Protein AF-A0AAF0A0B6-F1 (afdb_monomer_lite)

Organism: Streptococcus dysgalactiae (NCBI:txid1334)

Foldseek 3Di:
DVVVVVVCPVLCVVLVVLLVVLVVVLVVVVVVCVVCVVVADADPPQLLVLLLLCLQLCLLVRQDADVLLLVCCQPPPVVVLVDLVCLDLVNLVVVLVVQLVVSVVSCVSVLVSSLVSSVVVDVSHHDDDPVSSVSSSVSNVLSNSLSRNVSSLLCLQAVQQDNVRDRPGPVSVVVSCVVNVVSVVSVVCSVVDGPVNSVVVSVVSVVSNVVSVVCSSPRSSPNRHHD

Sequence (227 aa):
MPRKHFINVVQKSVAFSRLLIVGLAIVAELIGLYYFRHQLGQVKHQEFVRILYVSLVSGYLIYVEESYIKFCFYHLDRPLLKFNDYRQREVILATLKTRFWSIIKHNIPIFLAANLFVLILYVALFPLVWSEIVLIVMVQFLSMSFFSLYFLYLYFLLQPFTEGLKSKNVLYNVLTFIVYYLGYQLFRFTTDMTMPIFLIVLVGMILILGVGYLAVYYLAPKTFRLK

Secondary structure (DSSP, 8-state):
--HHHHHHHHHHHHHHHHHHHHHHHHHHHHHHHHHHTTT-PPPPGGGHHHHHHHHHHTHHHHS--HHHHHHHIIIIIHHHTTSSGGGSHHHHHHHHHHHHHHHHHHHHHHHHHHHHHHHHHHHHHS---HHHHHHHHHHHHHHHHHHHHHHHHHHHHH--B-TT--B--HHHHHHHHHHHHHHHHHHHTGGG--HHHHHHHHHHHHHHHHHHHHHHHHHHHHH-S--

Radius of gyration: 19.63 Å; chains: 1; bounding box: 45×41×60 Å

pLDDT: mean 86.88, std 11.84, range [37.41, 97.62]

Structure (mmCIF, N/CA/C/O backbone):
data_AF-A0AAF0A0B6-F1
#
_entry.id   AF-A0AAF0A0B6-F1
#
loop_
_atom_site.group_PDB
_atom_site.id
_atom_site.type_symbol
_atom_site.label_atom_id
_atom_site.label_alt_id
_atom_site.label_comp_id
_atom_site.label_asym_id
_atom_site.label_entity_id
_atom_site.label_seq_id
_atom_site.pdbx_PDB_ins_code
_atom_site.Cartn_x
_atom_site.Cartn_y
_atom_site.Cartn_z
_atom_site.occupancy
_atom_site.B_iso_or_equiv
_atom_site.auth_seq_id
_atom_site.auth_comp_id
_atom_site.auth_asym_id
_atom_site.auth_atom_id
_atom_site.pdbx_PDB_model_num
ATOM 1 N N . MET A 1 1 ? -9.205 -25.414 21.353 1.00 43.06 1 MET A N 1
ATOM 2 C CA . MET A 1 1 ? -8.199 -25.369 20.266 1.00 43.06 1 MET A CA 1
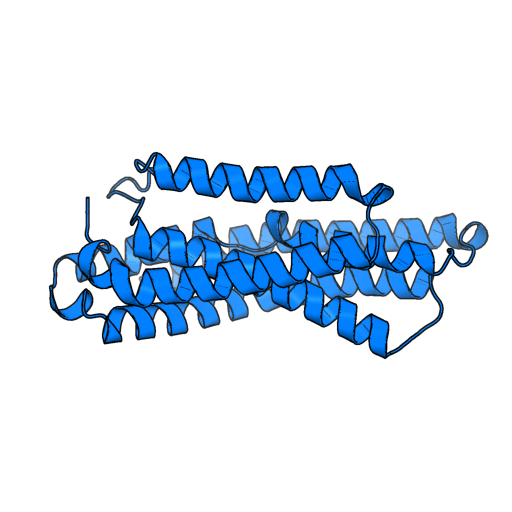ATOM 3 C C . MET A 1 1 ? -8.689 -25.748 18.839 1.00 43.06 1 MET A C 1
ATOM 5 O O . MET A 1 1 ? -7.824 -25.983 18.011 1.00 43.06 1 MET A O 1
ATOM 9 N N . PRO A 1 2 ? -9.982 -25.668 18.434 1.00 42.94 2 PRO A N 1
ATOM 10 C CA . PRO A 1 2 ? -10.362 -25.866 17.017 1.00 42.94 2 PRO A CA 1
ATOM 11 C C . PRO A 1 2 ? -10.356 -24.575 16.166 1.00 42.94 2 PRO A C 1
ATOM 13 O O . PRO A 1 2 ? -10.313 -24.633 14.941 1.00 42.94 2 PRO A O 1
ATOM 16 N N . ARG A 1 3 ? -10.342 -23.382 16.789 1.00 45.06 3 ARG A N 1
ATOM 17 C CA . ARG A 1 3 ? -10.431 -22.096 16.066 1.00 45.06 3 ARG A CA 1
ATOM 18 C C . ARG A 1 3 ? -9.230 -21.813 15.156 1.00 45.06 3 ARG A C 1
ATOM 20 O O . ARG A 1 3 ? -9.443 -21.400 14.030 1.00 45.06 3 ARG A O 1
ATOM 27 N N . LYS A 1 4 ? -7.984 -22.080 15.578 1.00 41.47 4 LYS A N 1
ATOM 28 C CA . LYS A 1 4 ? -6.763 -21.785 14.783 1.00 41.47 4 LYS A CA 1
ATOM 29 C C . LYS A 1 4 ? -6.697 -22.511 13.429 1.00 41.47 4 LYS A C 1
ATOM 31 O O . LYS A 1 4 ? -6.007 -22.036 12.532 1.00 41.47 4 LYS A O 1
ATOM 36 N N . HIS A 1 5 ? -7.406 -23.628 13.264 1.00 37.41 5 HIS A N 1
ATOM 37 C CA . HIS A 1 5 ? -7.335 -24.430 12.044 1.00 37.41 5 HIS A CA 1
ATOM 38 C C . HIS A 1 5 ? -8.224 -23.864 10.925 1.00 37.41 5 HIS A C 1
ATOM 40 O O . HIS A 1 5 ? -7.741 -23.648 9.820 1.00 37.41 5 HIS A O 1
ATOM 46 N N . PHE A 1 6 ? -9.466 -23.476 11.237 1.00 39.88 6 PHE A N 1
ATOM 47 C CA . PHE A 1 6 ? -10.371 -22.811 10.282 1.00 39.88 6 PHE A CA 1
ATOM 48 C C . PHE A 1 6 ? -9.865 -21.414 9.864 1.00 39.88 6 PHE A C 1
ATOM 50 O O . PHE A 1 6 ? -10.038 -20.996 8.720 1.00 39.88 6 PHE A O 1
ATOM 57 N N . ILE A 1 7 ? -9.173 -20.731 10.788 1.00 48.66 7 ILE A N 1
ATOM 58 C CA . ILE A 1 7 ? -8.523 -19.418 10.611 1.00 48.66 7 ILE A CA 1
ATOM 59 C C . ILE A 1 7 ? -7.513 -19.430 9.466 1.00 48.66 7 ILE A C 1
ATOM 61 O O . ILE A 1 7 ? -7.518 -18.541 8.617 1.00 48.66 7 ILE A O 1
ATOM 65 N N . ASN A 1 8 ? -6.677 -20.468 9.417 1.00 48.09 8 ASN A N 1
ATOM 66 C CA . ASN A 1 8 ? -5.702 -20.620 8.350 1.00 48.09 8 ASN A CA 1
ATOM 67 C C . ASN A 1 8 ? -6.374 -20.903 7.007 1.00 48.09 8 ASN A C 1
ATOM 69 O O . ASN A 1 8 ? -5.866 -20.451 5.998 1.00 48.09 8 ASN A O 1
ATOM 73 N N . VAL A 1 9 ? -7.497 -21.616 6.958 1.00 51.66 9 VAL A N 1
ATOM 74 C CA . VAL A 1 9 ? -8.063 -22.097 5.687 1.00 51.66 9 VAL A CA 1
ATOM 75 C C . VAL A 1 9 ? -8.685 -20.968 4.861 1.00 51.66 9 VAL A C 1
ATOM 77 O O . VAL A 1 9 ? -8.385 -20.857 3.676 1.00 51.66 9 VAL A O 1
ATOM 80 N N . VAL A 1 10 ? -9.488 -20.082 5.461 1.00 52.97 10 VAL A N 1
ATOM 81 C CA . VAL A 1 10 ? -10.172 -19.007 4.707 1.00 52.97 10 VAL A CA 1
ATOM 82 C C . VAL A 1 10 ? -9.207 -17.888 4.303 1.00 52.97 10 VAL A C 1
ATOM 84 O O . VAL A 1 10 ? -9.240 -17.427 3.164 1.00 52.97 10 VAL A O 1
ATOM 87 N N . GLN A 1 11 ? -8.303 -17.477 5.202 1.00 56.56 11 GLN A N 1
ATOM 88 C CA . GLN A 1 11 ? -7.278 -16.479 4.875 1.00 56.56 11 GLN A CA 1
ATOM 89 C C . GLN A 1 11 ? -6.249 -17.022 3.884 1.00 56.56 11 GLN A C 1
ATOM 91 O O . GLN A 1 11 ? -5.919 -16.326 2.924 1.00 56.56 11 GLN A O 1
ATOM 96 N N . LYS A 1 12 ? -5.798 -18.278 4.050 1.00 59.59 12 LYS A N 1
ATOM 97 C C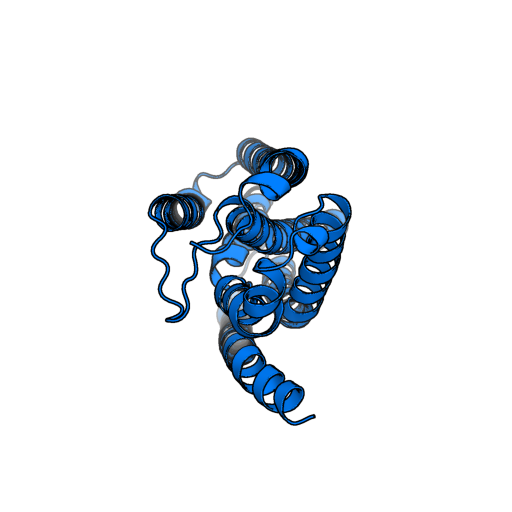A . LYS A 1 12 ? -4.964 -18.917 3.027 1.00 59.59 12 LYS A CA 1
ATOM 98 C C . LYS A 1 12 ? -5.707 -19.001 1.709 1.00 59.59 12 LYS A C 1
ATOM 100 O O . LYS A 1 12 ? -5.074 -18.737 0.713 1.00 59.59 12 LYS A O 1
ATOM 105 N N . SER A 1 13 ? -7.007 -19.291 1.674 1.00 61.34 13 SER A N 1
ATOM 106 C CA . SER A 1 13 ? -7.753 -19.408 0.413 1.00 61.34 13 SER A CA 1
ATOM 107 C C . SER A 1 13 ? -7.748 -18.112 -0.415 1.00 61.34 13 SER A C 1
ATOM 109 O O . SER A 1 13 ? -7.438 -18.144 -1.607 1.00 61.34 13 SER A O 1
ATOM 111 N N . VAL A 1 14 ? -7.990 -16.948 0.206 1.00 69.75 14 VAL A N 1
ATOM 112 C CA . VAL A 1 14 ? -7.971 -15.656 -0.511 1.00 69.75 14 VAL A CA 1
ATOM 113 C C . VAL A 1 14 ? -6.549 -15.258 -0.913 1.00 69.75 14 VAL A C 1
ATOM 115 O O . VAL A 1 14 ? -6.320 -14.903 -2.068 1.00 69.75 14 VAL A O 1
ATOM 118 N N . ALA A 1 15 ? -5.580 -15.352 0.002 1.00 73.12 15 ALA A N 1
ATOM 119 C CA . ALA A 1 15 ? -4.185 -15.046 -0.314 1.00 73.12 15 ALA A CA 1
ATOM 120 C C . ALA A 1 15 ? -3.609 -16.007 -1.365 1.00 73.12 15 ALA A C 1
ATOM 122 O O . ALA A 1 15 ? -2.901 -15.575 -2.266 1.00 73.12 15 ALA A O 1
ATOM 123 N N . PHE A 1 16 ? -3.966 -17.289 -1.303 1.00 77.69 16 PHE A N 1
ATOM 124 C CA . PHE A 1 16 ? -3.596 -18.310 -2.281 1.00 77.69 16 PHE A CA 1
ATOM 125 C C . PHE A 1 16 ? -4.193 -18.008 -3.650 1.00 77.69 16 PHE A C 1
ATOM 127 O O . PHE A 1 16 ? -3.470 -18.048 -4.634 1.00 77.69 16 PHE A O 1
ATOM 134 N N . SER A 1 17 ? -5.467 -17.615 -3.719 1.00 81.38 17 SER A N 1
ATOM 135 C CA . SER A 1 17 ? -6.096 -17.216 -4.985 1.00 81.38 17 SER A CA 1
ATOM 136 C C . SER A 1 17 ? -5.361 -16.038 -5.632 1.00 81.38 17 SER A C 1
ATOM 138 O O . SER A 1 17 ? -5.098 -16.050 -6.830 1.00 81.38 17 SER A O 1
ATOM 140 N N . ARG A 1 18 ? -4.955 -15.039 -4.841 1.00 84.88 18 ARG A N 1
ATOM 141 C CA . ARG A 1 18 ? -4.190 -13.885 -5.341 1.00 84.88 18 ARG A CA 1
ATOM 142 C C . ARG A 1 18 ? -2.760 -14.247 -5.727 1.00 84.88 18 ARG A C 1
ATOM 144 O O . ARG A 1 18 ? -2.283 -13.789 -6.756 1.00 84.88 18 ARG A O 1
ATOM 151 N N . LEU A 1 19 ? -2.103 -15.106 -4.950 1.00 87.06 19 LEU A N 1
ATOM 152 C CA . LEU A 1 19 ? -0.791 -15.655 -5.291 1.00 87.06 19 LEU A CA 1
ATOM 153 C C . LEU A 1 19 ? -0.829 -16.463 -6.585 1.00 87.06 19 LEU A C 1
ATOM 155 O O . LEU A 1 19 ? 0.089 -16.338 -7.385 1.00 87.06 19 LEU A O 1
ATOM 159 N N . LEU A 1 20 ? -1.883 -17.248 -6.817 1.00 89.12 20 LEU A N 1
ATOM 160 C CA . LEU A 1 20 ? -2.080 -17.952 -8.080 1.00 89.12 20 LEU A CA 1
ATOM 161 C C . LEU A 1 20 ? -2.228 -16.969 -9.241 1.00 89.12 20 LEU A C 1
ATOM 163 O O . LEU A 1 20 ? -1.588 -17.162 -10.265 1.00 89.12 20 LEU A O 1
ATOM 167 N N . ILE A 1 21 ? -3.008 -15.896 -9.077 1.00 89.38 21 ILE A N 1
ATOM 168 C CA . ILE A 1 21 ? -3.165 -14.864 -10.113 1.00 89.38 21 ILE A CA 1
ATOM 169 C C . ILE A 1 21 ? -1.821 -14.193 -10.429 1.00 89.38 21 ILE A C 1
ATOM 171 O O . ILE A 1 21 ? -1.448 -14.108 -11.596 1.00 89.38 21 ILE A O 1
ATOM 175 N N . VAL A 1 22 ? -1.069 -13.762 -9.410 1.00 89.44 22 VAL A N 1
ATOM 176 C CA . VAL A 1 22 ? 0.258 -13.149 -9.607 1.00 89.44 22 VAL A CA 1
ATOM 177 C C . VAL A 1 22 ? 1.243 -14.160 -10.205 1.00 89.44 22 VAL A C 1
ATOM 179 O O . VAL A 1 22 ? 1.995 -13.820 -11.109 1.00 89.44 22 VAL A O 1
ATOM 182 N N . GLY A 1 23 ? 1.207 -15.419 -9.766 1.00 91.00 23 GLY A N 1
ATOM 183 C CA . GLY A 1 23 ? 2.041 -16.490 -10.311 1.00 91.00 23 GLY A CA 1
ATOM 184 C C . GLY A 1 23 ? 1.756 -16.767 -11.788 1.00 91.00 23 GLY A C 1
ATOM 185 O O . GLY A 1 23 ? 2.684 -16.856 -12.585 1.00 91.00 23 GLY A O 1
ATOM 186 N N . LEU A 1 24 ? 0.480 -16.832 -12.177 1.00 93.56 24 LEU A N 1
ATOM 187 C CA . LEU A 1 24 ? 0.071 -16.958 -13.578 1.00 93.56 24 LEU A CA 1
ATOM 188 C C . LEU A 1 24 ? 0.498 -15.739 -14.403 1.00 93.56 24 LEU A C 1
ATOM 190 O O . LEU A 1 24 ? 0.937 -15.908 -15.538 1.00 93.56 24 LEU A O 1
ATOM 194 N N . ALA A 1 25 ? 0.424 -14.532 -13.833 1.00 92.69 25 ALA A N 1
ATOM 195 C CA . ALA A 1 25 ? 0.903 -13.317 -14.487 1.00 92.69 25 ALA A CA 1
ATOM 196 C C . ALA A 1 25 ? 2.418 -13.362 -14.749 1.00 92.69 25 ALA A C 1
ATOM 198 O O . ALA A 1 25 ? 2.834 -13.029 -15.852 1.00 92.69 25 ALA A O 1
ATOM 199 N N . ILE A 1 26 ? 3.225 -13.846 -13.796 1.00 94.25 26 ILE A N 1
ATOM 200 C CA . ILE A 1 26 ? 4.676 -14.043 -13.981 1.00 94.25 26 ILE A CA 1
ATOM 201 C C . ILE A 1 26 ? 4.951 -15.074 -15.081 1.00 94.25 26 ILE A C 1
ATOM 203 O O . ILE A 1 26 ? 5.813 -14.868 -15.928 1.00 94.25 26 ILE A O 1
ATOM 207 N N . VAL A 1 27 ? 4.216 -16.190 -15.112 1.00 95.00 27 VAL A N 1
ATOM 208 C CA . VAL A 1 27 ? 4.388 -17.195 -16.176 1.00 95.00 27 VAL A CA 1
ATOM 209 C C . VAL A 1 27 ? 4.055 -16.597 -17.545 1.00 95.00 27 VAL A C 1
ATOM 211 O O . VAL A 1 27 ? 4.818 -16.776 -18.493 1.00 95.00 27 VAL A O 1
ATOM 214 N N . ALA A 1 28 ? 2.950 -15.856 -17.651 1.00 94.50 28 ALA A N 1
ATOM 215 C CA . ALA A 1 28 ? 2.563 -15.175 -18.883 1.00 94.50 28 ALA A CA 1
ATOM 216 C C . ALA A 1 28 ? 3.598 -14.122 -19.314 1.00 94.50 28 ALA A C 1
ATOM 218 O O . ALA A 1 28 ? 3.929 -14.039 -20.495 1.00 94.50 28 ALA A O 1
ATOM 219 N N . GLU A 1 29 ? 4.142 -13.363 -18.362 1.00 94.06 29 GLU A N 1
ATOM 220 C CA . GLU A 1 29 ? 5.223 -12.402 -18.582 1.00 94.06 29 GLU A CA 1
ATOM 221 C C . GLU A 1 29 ? 6.466 -13.089 -19.151 1.00 94.06 29 GLU A C 1
ATOM 223 O O . GLU A 1 29 ? 6.962 -12.678 -20.194 1.00 94.06 29 GLU A O 1
ATOM 228 N N . LEU A 1 30 ? 6.931 -14.175 -18.527 1.00 94.25 30 LEU A N 1
ATOM 229 C CA . LEU A 1 30 ? 8.101 -14.926 -18.986 1.00 94.25 30 LEU A CA 1
ATOM 230 C C . LEU A 1 30 ? 7.903 -15.506 -20.390 1.00 94.25 30 LEU A C 1
ATOM 232 O O . LEU A 1 30 ? 8.817 -15.450 -21.213 1.00 94.25 30 LEU A O 1
ATOM 236 N N . ILE A 1 31 ? 6.709 -16.029 -20.685 1.00 94.12 31 ILE A N 1
ATOM 237 C CA . ILE A 1 31 ? 6.347 -16.497 -22.029 1.00 94.12 31 ILE A CA 1
ATOM 238 C C . ILE A 1 31 ? 6.400 -15.329 -23.022 1.00 94.12 31 ILE A C 1
ATOM 240 O O . ILE A 1 31 ? 7.009 -15.454 -24.085 1.00 94.12 31 ILE A O 1
ATOM 244 N N . GLY A 1 32 ? 5.808 -14.185 -22.672 1.00 92.44 32 GLY A N 1
ATOM 245 C CA . GLY A 1 32 ? 5.839 -12.976 -23.493 1.00 92.44 32 GLY A CA 1
ATOM 246 C C . GLY A 1 32 ? 7.267 -12.511 -23.769 1.00 92.44 32 GLY A C 1
ATOM 247 O O . GLY A 1 32 ? 7.653 -12.354 -24.926 1.00 92.44 32 GLY A O 1
ATOM 248 N N . LEU A 1 33 ? 8.089 -12.376 -22.730 1.00 92.62 33 LEU A N 1
ATOM 249 C CA . LEU A 1 33 ? 9.496 -12.003 -22.859 1.00 92.62 33 LEU A CA 1
ATOM 250 C C . LEU A 1 33 ? 10.263 -12.998 -23.735 1.00 92.62 33 LEU A C 1
ATOM 252 O O . LEU A 1 33 ? 11.052 -12.573 -24.570 1.00 92.62 33 LEU A O 1
ATOM 256 N N . TYR A 1 34 ? 10.004 -14.304 -23.618 1.00 92.19 34 TYR A N 1
ATOM 257 C CA . TYR A 1 34 ? 10.646 -15.317 -24.456 1.00 92.19 34 TYR A CA 1
ATOM 258 C C . TYR A 1 34 ? 10.318 -15.147 -25.948 1.00 92.19 34 TYR A C 1
ATOM 260 O O . TYR A 1 34 ? 11.235 -15.148 -26.773 1.00 92.19 34 TYR A O 1
ATOM 268 N N . TYR A 1 35 ? 9.039 -14.972 -26.298 1.00 92.94 35 TYR A N 1
ATOM 269 C CA . TYR A 1 35 ? 8.607 -14.819 -27.693 1.00 92.94 35 TYR A CA 1
ATOM 270 C C . TYR A 1 35 ? 9.005 -13.465 -28.294 1.00 92.94 35 TYR A C 1
ATOM 272 O O . TYR A 1 35 ? 9.417 -13.403 -29.453 1.00 92.94 35 TYR A O 1
ATOM 280 N N . PHE A 1 36 ? 8.925 -12.385 -27.514 1.00 90.75 36 PHE A N 1
ATOM 281 C CA . PHE A 1 36 ? 9.178 -11.023 -27.988 1.00 90.75 36 PHE A CA 1
ATOM 282 C C . PHE A 1 36 ? 10.611 -10.531 -27.744 1.00 90.75 36 PHE A C 1
ATOM 284 O O . PHE A 1 36 ? 10.928 -9.412 -28.142 1.00 90.75 36 PHE A O 1
ATOM 291 N N . ARG A 1 37 ? 11.517 -11.351 -27.182 1.00 84.69 37 ARG A N 1
ATOM 292 C CA . ARG A 1 37 ? 12.910 -10.954 -26.864 1.00 84.69 37 ARG A CA 1
ATOM 293 C C . ARG A 1 37 ? 13.658 -10.268 -28.004 1.00 84.69 37 ARG A C 1
ATOM 295 O O . ARG A 1 37 ? 14.479 -9.400 -27.755 1.00 84.69 37 ARG A O 1
ATOM 302 N N . HIS A 1 38 ? 13.386 -10.655 -29.250 1.00 83.62 38 HIS A N 1
ATOM 303 C CA . HIS A 1 38 ? 14.064 -10.103 -30.425 1.00 83.62 38 HIS A CA 1
ATOM 304 C C . HIS A 1 38 ? 13.537 -8.718 -30.834 1.00 83.62 38 HIS A C 1
ATOM 306 O O . HIS A 1 38 ? 14.211 -8.005 -31.568 1.00 83.62 38 HIS A O 1
ATOM 312 N N . GLN A 1 39 ? 12.344 -8.344 -30.366 1.00 83.81 39 GLN A N 1
ATOM 313 C CA . GLN A 1 39 ? 11.711 -7.042 -30.599 1.00 83.81 39 GLN A CA 1
ATOM 314 C C . GLN A 1 39 ? 11.883 -6.093 -29.400 1.00 83.81 39 GLN A C 1
ATOM 316 O O . GLN A 1 39 ? 11.613 -4.899 -29.515 1.00 83.81 39 GLN A O 1
ATOM 321 N N . LEU A 1 40 ? 12.332 -6.613 -28.253 1.00 79.31 40 LEU A N 1
ATOM 322 C CA . LEU A 1 40 ? 12.588 -5.838 -27.044 1.00 79.31 40 LEU A CA 1
ATOM 323 C C . LEU A 1 40 ? 13.915 -5.079 -27.174 1.00 79.31 40 LEU A C 1
ATOM 325 O O . LEU A 1 40 ? 14.997 -5.636 -27.004 1.00 79.31 40 LEU A O 1
ATOM 329 N N . GLY A 1 41 ? 13.817 -3.790 -27.489 1.00 78.94 41 GLY A N 1
ATOM 330 C CA . GLY A 1 41 ? 14.909 -2.832 -27.325 1.00 78.94 41 GLY A CA 1
ATOM 331 C C . GLY A 1 41 ? 14.880 -2.183 -25.941 1.00 78.94 41 GLY A C 1
ATOM 332 O O . GLY A 1 41 ? 13.858 -2.215 -25.253 1.00 78.94 41 GLY A O 1
ATOM 333 N N . GLN A 1 42 ? 15.988 -1.545 -25.548 1.00 84.00 42 GLN A N 1
ATOM 334 C CA . GLN A 1 42 ? 15.994 -0.729 -24.334 1.00 84.00 42 GLN A CA 1
ATOM 335 C C . GLN A 1 42 ? 14.993 0.417 -24.461 1.00 84.00 42 GLN A C 1
ATOM 337 O O . GLN A 1 42 ? 14.975 1.159 -25.447 1.00 84.00 42 GLN A O 1
ATOM 342 N N . VAL A 1 43 ? 14.159 0.554 -23.437 1.00 88.12 43 VAL A N 1
ATOM 343 C CA . VAL A 1 43 ? 13.154 1.606 -23.369 1.00 88.12 43 VAL A CA 1
ATOM 344 C C . VAL A 1 43 ? 13.811 2.898 -22.874 1.00 88.12 43 VAL A C 1
ATOM 346 O O . VAL A 1 43 ? 14.793 2.882 -22.132 1.00 88.12 43 VAL A O 1
ATOM 349 N N . LYS A 1 44 ? 13.273 4.055 -23.283 1.00 87.94 44 LYS A N 1
ATOM 350 C CA . LYS A 1 44 ? 13.726 5.356 -22.771 1.00 87.94 44 LYS A C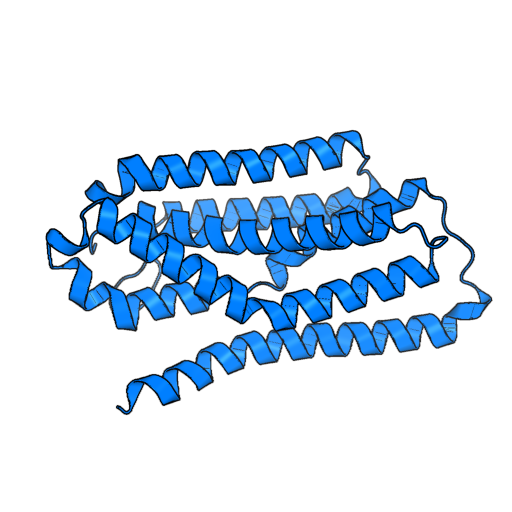A 1
ATOM 351 C C . LYS A 1 44 ? 13.635 5.375 -21.246 1.00 87.94 44 LYS A C 1
ATOM 353 O O . LYS A 1 44 ? 12.585 5.073 -20.690 1.00 87.94 44 LYS A O 1
ATOM 358 N N . HIS A 1 45 ? 14.687 5.846 -20.578 1.00 86.50 45 HIS A N 1
ATOM 359 C CA . HIS A 1 45 ? 14.731 5.925 -19.113 1.00 86.50 45 HIS A CA 1
ATOM 360 C C . HIS A 1 45 ? 13.557 6.722 -18.499 1.00 86.50 45 HIS A C 1
ATOM 362 O O . HIS A 1 45 ? 13.112 6.420 -17.400 1.00 86.50 45 HIS A O 1
ATOM 368 N N . GLN A 1 46 ? 12.977 7.680 -19.232 1.00 84.50 46 GLN A N 1
ATOM 369 C CA . GLN A 1 46 ? 11.777 8.421 -18.809 1.00 84.50 46 GLN A CA 1
ATOM 370 C C . GLN A 1 46 ? 10.571 7.516 -18.499 1.00 84.50 46 GLN A C 1
ATOM 372 O O . GLN A 1 46 ? 9.740 7.873 -17.670 1.00 84.50 46 GLN A O 1
ATOM 377 N N . GLU A 1 47 ? 10.499 6.333 -19.107 1.00 88.75 47 GLU A N 1
ATOM 378 C CA . GLU A 1 47 ? 9.435 5.349 -18.891 1.00 88.75 47 GLU A CA 1
ATOM 379 C C . GLU A 1 47 ? 9.575 4.612 -17.547 1.00 88.75 47 GLU A C 1
ATOM 381 O O . GLU A 1 47 ? 8.632 3.963 -17.098 1.00 88.75 47 GLU A O 1
ATOM 386 N N . PHE A 1 48 ? 10.709 4.751 -16.849 1.00 91.69 48 PHE A N 1
ATOM 387 C CA . PHE A 1 48 ? 10.928 4.151 -15.530 1.00 91.69 48 PHE A CA 1
ATOM 388 C C . PHE A 1 48 ? 9.875 4.595 -14.501 1.00 91.69 48 PHE A C 1
ATOM 390 O O . PHE A 1 48 ? 9.417 3.791 -13.687 1.00 91.69 48 PHE A O 1
ATOM 397 N N . VAL A 1 49 ? 9.404 5.848 -14.577 1.00 91.38 49 VAL A N 1
ATOM 398 C CA . VAL A 1 49 ? 8.319 6.333 -13.703 1.00 91.38 49 VAL A CA 1
ATOM 399 C C . VAL A 1 49 ? 7.043 5.504 -13.860 1.00 91.38 49 VAL A C 1
ATOM 401 O O . VAL A 1 49 ? 6.320 5.302 -12.885 1.00 91.38 49 VAL A O 1
ATOM 404 N N . ARG A 1 50 ? 6.779 4.962 -15.057 1.00 89.56 50 ARG A N 1
ATOM 405 C CA . ARG A 1 50 ? 5.610 4.111 -15.298 1.00 89.56 50 ARG A CA 1
ATOM 406 C C . ARG A 1 50 ? 5.743 2.779 -14.569 1.00 89.56 50 ARG A C 1
ATOM 408 O O . ARG A 1 50 ? 4.764 2.329 -13.982 1.00 89.56 50 ARG A O 1
ATOM 415 N N . ILE A 1 51 ? 6.946 2.198 -14.516 1.00 91.44 51 ILE A N 1
ATOM 416 C CA . ILE A 1 51 ? 7.221 1.002 -13.702 1.00 91.44 51 ILE A CA 1
ATOM 417 C C . ILE A 1 51 ? 6.960 1.281 -12.221 1.00 91.44 51 ILE A C 1
ATOM 419 O O . ILE A 1 51 ? 6.239 0.518 -11.575 1.00 91.44 51 ILE A O 1
ATOM 423 N N . LEU A 1 52 ? 7.502 2.381 -11.686 1.00 93.19 52 LEU A N 1
ATOM 424 C CA . LEU A 1 52 ? 7.276 2.767 -10.287 1.00 93.19 52 LEU A CA 1
ATOM 425 C C . LEU A 1 52 ? 5.796 2.976 -9.981 1.00 93.19 52 LEU A C 1
ATOM 427 O O . LEU A 1 52 ? 5.308 2.692 -8.890 1.00 93.19 52 LEU A O 1
ATOM 431 N N . TYR A 1 53 ? 5.058 3.478 -10.954 1.00 89.94 53 TYR A N 1
ATOM 432 C CA . TYR A 1 53 ? 3.658 3.741 -10.761 1.00 89.94 53 TYR A CA 1
ATOM 433 C C . TYR A 1 53 ? 2.793 2.483 -10.815 1.00 89.94 53 TYR A C 1
ATOM 435 O O . TYR A 1 53 ? 1.933 2.294 -9.956 1.00 89.94 53 TYR A O 1
ATOM 443 N N . VAL A 1 54 ? 3.058 1.583 -11.763 1.00 88.62 54 VAL A N 1
ATOM 444 C CA . VAL A 1 54 ? 2.418 0.262 -11.806 1.00 88.62 54 VAL A CA 1
ATOM 445 C C . VAL A 1 54 ? 2.724 -0.516 -10.524 1.00 88.62 54 VAL A C 1
ATOM 447 O O . VAL A 1 54 ? 1.822 -1.125 -9.943 1.00 88.62 54 VAL A O 1
ATOM 450 N N . SER A 1 55 ? 3.961 -0.440 -10.022 1.00 90.94 55 SER A N 1
ATOM 451 C CA . SER A 1 55 ? 4.343 -1.090 -8.767 1.00 90.94 55 SER A CA 1
ATOM 452 C C . SER A 1 55 ? 3.591 -0.510 -7.563 1.00 90.94 55 SER A C 1
ATOM 454 O O . SER A 1 55 ? 3.119 -1.269 -6.718 1.00 90.94 55 SER A O 1
ATOM 456 N N . LEU A 1 56 ? 3.380 0.810 -7.520 1.00 92.19 56 LEU A N 1
ATOM 457 C CA . LEU A 1 56 ? 2.595 1.465 -6.476 1.00 92.19 56 LEU A CA 1
ATOM 458 C C . LEU A 1 56 ? 1.111 1.082 -6.546 1.00 92.19 56 LEU A C 1
ATOM 460 O O . LEU A 1 56 ? 0.524 0.664 -5.548 1.00 92.19 56 LEU A O 1
ATOM 464 N N . VAL A 1 57 ? 0.494 1.242 -7.715 1.00 86.12 57 VAL A N 1
ATOM 465 C CA . VAL A 1 57 ? -0.959 1.135 -7.877 1.00 86.12 57 VAL A CA 1
ATOM 466 C C . VAL A 1 57 ? -1.419 -0.316 -7.780 1.00 86.12 57 VAL A C 1
ATOM 468 O O . VAL A 1 57 ? -2.444 -0.571 -7.161 1.00 86.12 57 VAL A O 1
ATOM 471 N N . SER A 1 58 ? -0.646 -1.287 -8.275 1.00 85.44 58 SER A N 1
ATOM 472 C CA . SER A 1 58 ? -1.008 -2.716 -8.206 1.00 85.44 58 SER A CA 1
ATOM 473 C C . SER A 1 58 ? -1.395 -3.203 -6.801 1.00 85.44 58 SER A C 1
ATOM 475 O O . SER A 1 58 ? -2.227 -4.104 -6.675 1.00 85.44 58 SER A O 1
ATOM 477 N N . GLY A 1 59 ? -0.881 -2.555 -5.747 1.00 86.06 59 GLY A N 1
ATOM 478 C CA . GLY A 1 59 ? -1.231 -2.826 -4.356 1.00 86.06 59 GLY A CA 1
ATOM 479 C C . GLY A 1 59 ? -2.730 -2.857 -4.055 1.00 86.06 59 GLY A C 1
ATOM 480 O O . GLY A 1 59 ? -3.147 -3.701 -3.263 1.00 86.06 59 GLY A O 1
ATOM 481 N N . TYR A 1 60 ? -3.541 -2.020 -4.722 1.00 82.69 60 TYR A N 1
ATOM 482 C CA . TYR A 1 60 ? -4.993 -1.964 -4.485 1.00 82.69 60 TYR A CA 1
ATOM 483 C C . TYR A 1 60 ? -5.709 -3.266 -4.875 1.00 82.69 60 TYR A C 1
ATOM 485 O O . TYR A 1 60 ? -6.783 -3.559 -4.355 1.00 82.69 60 TYR A O 1
ATOM 493 N N . LEU A 1 61 ? -5.130 -4.042 -5.798 1.00 83.00 61 LEU A N 1
ATOM 494 C CA . LEU A 1 61 ? -5.688 -5.307 -6.282 1.00 83.00 61 LEU A CA 1
ATOM 495 C C . LEU A 1 61 ? -5.174 -6.504 -5.482 1.00 83.00 61 LEU A C 1
ATOM 497 O O . LEU A 1 61 ? -5.901 -7.475 -5.256 1.00 83.00 61 LEU A O 1
ATOM 501 N N . ILE A 1 62 ? -3.898 -6.463 -5.099 1.00 85.69 62 ILE A N 1
ATOM 502 C CA . ILE A 1 62 ? -3.173 -7.657 -4.661 1.00 85.69 62 ILE A CA 1
ATOM 503 C C . ILE A 1 62 ? -3.151 -7.823 -3.140 1.00 85.69 62 ILE A C 1
ATOM 505 O O . ILE A 1 62 ? -3.242 -8.957 -2.662 1.00 85.69 62 ILE A O 1
ATOM 509 N N . TYR A 1 63 ? -3.099 -6.747 -2.349 1.00 87.12 63 TYR A N 1
ATOM 510 C CA . TYR A 1 63 ? -2.931 -6.865 -0.894 1.00 87.12 63 TYR A CA 1
ATOM 511 C C . TYR A 1 63 ? -4.232 -7.168 -0.166 1.00 87.12 63 TYR A C 1
ATOM 513 O O . TYR A 1 63 ? -5.287 -6.658 -0.520 1.00 87.12 63 TYR A O 1
ATOM 521 N N . VAL A 1 64 ? -4.187 -8.098 0.793 1.00 75.69 64 VAL A N 1
ATOM 522 C CA . VAL A 1 64 ? -5.388 -8.611 1.468 1.00 75.69 64 VAL A CA 1
ATOM 523 C C . VAL A 1 64 ? -5.717 -7.751 2.689 1.00 75.69 64 VAL A C 1
ATOM 525 O O . VAL A 1 64 ? -5.076 -7.886 3.730 1.00 75.69 64 VAL A O 1
ATOM 528 N N . GLU A 1 65 ? -6.760 -6.924 2.592 1.00 79.25 65 GLU A N 1
ATOM 529 C CA . GLU A 1 65 ? -7.265 -6.114 3.715 1.00 79.25 65 GLU A CA 1
ATOM 530 C C . GLU A 1 65 ? -8.585 -6.622 4.323 1.00 79.25 65 GLU A C 1
ATOM 532 O O . GLU A 1 65 ? -8.658 -6.961 5.505 1.00 79.25 65 GLU A O 1
ATOM 537 N N . GLU A 1 66 ? -9.666 -6.674 3.544 1.00 78.12 66 GLU A N 1
ATOM 538 C CA . GLU A 1 66 ? -11.029 -6.672 4.079 1.00 78.12 66 GLU A CA 1
ATOM 539 C C . GLU A 1 66 ? -11.375 -8.002 4.756 1.00 78.12 66 GLU A C 1
ATOM 541 O O . GLU A 1 66 ? -11.934 -8.031 5.855 1.00 78.12 66 GLU A O 1
ATOM 546 N N . SER A 1 67 ? -10.979 -9.120 4.140 1.00 78.81 67 SER A N 1
ATOM 547 C CA . SER A 1 67 ? -11.145 -10.462 4.705 1.00 78.81 67 SER A CA 1
ATOM 548 C C . SER A 1 67 ? -10.418 -10.608 6.044 1.00 78.81 67 SER A C 1
ATOM 550 O O . SER A 1 67 ? -10.941 -11.242 6.962 1.00 78.81 67 SER A O 1
ATOM 552 N N . TYR A 1 68 ? -9.238 -9.994 6.184 1.00 83.44 68 TYR A N 1
ATOM 553 C CA . TYR A 1 68 ? -8.482 -10.014 7.433 1.00 83.44 68 TYR A CA 1
ATOM 554 C C . TYR A 1 68 ? -9.180 -9.196 8.523 1.00 83.44 68 TYR A C 1
ATOM 556 O O . TYR A 1 68 ? -9.319 -9.653 9.658 1.00 83.44 68 TYR A O 1
ATOM 564 N N . ILE A 1 69 ? -9.677 -8.007 8.191 1.00 85.31 69 ILE A N 1
ATOM 565 C CA . ILE A 1 69 ? -10.325 -7.142 9.178 1.00 85.31 69 ILE A CA 1
ATOM 566 C C . ILE A 1 69 ? -11.669 -7.736 9.626 1.00 85.31 69 ILE A C 1
ATOM 568 O O . ILE A 1 69 ? -11.943 -7.778 10.828 1.00 85.31 69 ILE A O 1
ATOM 572 N N . LYS A 1 70 ? -12.475 -8.282 8.703 1.00 84.19 70 LYS A N 1
ATOM 573 C CA . LYS A 1 70 ? -13.696 -9.041 9.042 1.00 84.19 70 LYS A CA 1
ATOM 574 C C . LYS A 1 70 ? -13.388 -10.201 9.983 1.00 84.19 70 LYS A C 1
ATOM 576 O O . LYS A 1 70 ? -14.117 -10.429 10.951 1.00 84.19 70 LYS A O 1
ATOM 581 N N . PHE A 1 71 ? -12.287 -10.907 9.722 1.00 82.88 71 PHE A N 1
ATOM 582 C CA . PHE A 1 71 ? -11.817 -11.982 10.581 1.00 82.88 71 PHE A CA 1
ATOM 583 C C . PHE A 1 71 ? -11.515 -11.483 12.003 1.00 82.88 71 PHE A C 1
ATOM 585 O O . PHE A 1 71 ? -12.042 -12.051 12.966 1.00 82.88 71 PHE A O 1
ATOM 592 N N . CYS A 1 72 ? -10.724 -10.414 12.132 1.00 84.50 72 CYS A N 1
ATOM 593 C CA . CYS A 1 72 ? -10.401 -9.814 13.422 1.00 84.50 72 CYS A CA 1
ATOM 594 C C . CYS A 1 72 ? -11.651 -9.369 14.179 1.00 84.50 72 CYS A C 1
ATOM 596 O O . CYS A 1 72 ? -11.781 -9.658 15.366 1.00 84.50 72 CYS A O 1
ATOM 598 N N . PHE A 1 73 ? -12.596 -8.724 13.497 1.00 86.19 73 PHE A N 1
ATOM 599 C CA . PHE A 1 73 ? -13.838 -8.304 14.126 1.00 86.19 73 PHE A CA 1
ATOM 600 C C . PHE A 1 73 ? -14.630 -9.492 14.685 1.00 86.19 73 PHE A C 1
ATOM 602 O O . PHE A 1 73 ? -14.957 -9.516 15.871 1.00 86.19 73 PHE A O 1
ATOM 609 N N . TYR A 1 74 ? -14.912 -10.497 13.850 1.00 83.56 74 TYR A N 1
ATOM 610 C CA . TYR A 1 74 ? -15.788 -11.607 14.227 1.00 83.56 74 TYR A CA 1
ATOM 611 C C . TYR A 1 74 ? -15.207 -12.468 15.352 1.00 83.56 74 TYR A C 1
ATOM 613 O O . TYR A 1 74 ? -15.928 -12.876 16.262 1.00 83.56 74 TYR A O 1
ATOM 621 N N . HIS A 1 75 ? -13.906 -12.762 15.278 1.00 82.38 75 HIS A N 1
ATOM 622 C CA . HIS A 1 75 ? -13.276 -13.755 16.146 1.00 82.38 75 HIS A CA 1
ATOM 623 C C . HIS A 1 75 ? -12.541 -13.160 17.343 1.00 82.38 75 HIS A C 1
ATOM 625 O O . HIS A 1 75 ? -12.359 -13.879 18.328 1.00 82.38 75 HIS A O 1
ATOM 631 N N . LEU A 1 76 ? -12.099 -11.900 17.255 1.00 85.50 76 LEU A N 1
ATOM 632 C CA . LEU A 1 76 ? -11.295 -11.249 18.290 1.00 85.50 76 LEU A CA 1
ATOM 633 C C . LEU A 1 76 ? -12.080 -10.116 18.960 1.00 85.50 76 LEU A C 1
ATOM 635 O O . LEU A 1 76 ? -12.266 -10.156 20.171 1.00 85.50 76 LEU A O 1
ATOM 639 N N . ASP A 1 77 ? -12.597 -9.150 18.196 1.00 87.62 77 ASP A N 1
ATOM 640 C CA . ASP A 1 77 ? -13.074 -7.888 18.791 1.00 87.62 77 ASP A CA 1
ATOM 641 C C . ASP A 1 77 ? -14.507 -7.907 19.270 1.00 87.62 77 ASP A C 1
ATOM 643 O O . ASP A 1 77 ? -14.812 -7.279 20.277 1.00 87.62 77 ASP A O 1
ATOM 647 N N . ARG A 1 78 ? -15.403 -8.614 18.582 1.00 85.75 78 ARG A N 1
ATOM 648 C CA . ARG A 1 78 ? -16.823 -8.656 18.948 1.00 85.75 78 ARG A CA 1
ATOM 649 C C . ARG A 1 78 ? -17.065 -8.954 20.441 1.00 85.75 78 ARG A C 1
ATOM 651 O O . ARG A 1 78 ? -17.871 -8.239 21.035 1.00 85.75 78 ARG A O 1
ATOM 658 N N . PRO A 1 79 ? -16.415 -9.948 21.083 1.00 86.19 79 PRO A N 1
ATOM 659 C CA . PRO A 1 79 ? -16.583 -10.157 22.521 1.00 86.19 79 PRO A CA 1
ATOM 660 C C . PRO A 1 79 ? -15.884 -9.087 23.376 1.00 86.19 79 PRO A C 1
ATOM 662 O O . PRO A 1 79 ? -16.386 -8.761 24.447 1.00 86.19 79 PRO A O 1
ATOM 665 N N . LEU A 1 80 ? -14.759 -8.533 22.913 1.00 88.00 80 LEU A N 1
ATOM 666 C CA . LEU A 1 80 ? -13.921 -7.604 23.679 1.00 88.00 80 LEU A CA 1
ATOM 667 C C . LEU A 1 80 ? -14.451 -6.164 23.681 1.00 88.00 80 LEU A C 1
ATOM 669 O O . LEU A 1 80 ? -14.317 -5.459 24.675 1.00 88.00 80 LEU A O 1
ATOM 673 N N . LEU A 1 81 ? -15.122 -5.739 22.608 1.00 87.94 81 LEU A N 1
ATOM 674 C CA . LEU A 1 81 ? -15.679 -4.390 22.442 1.00 87.94 81 LEU A CA 1
ATOM 675 C C . LEU A 1 81 ? -16.771 -4.030 23.463 1.00 87.94 81 LEU A C 1
ATOM 677 O O . LEU A 1 81 ? -17.156 -2.864 23.556 1.00 87.94 81 LEU A O 1
ATOM 681 N N . LYS A 1 82 ? -17.273 -5.015 24.218 1.00 85.50 82 LYS A N 1
ATOM 682 C CA . LYS A 1 82 ? -18.208 -4.807 25.333 1.00 85.50 82 LYS A CA 1
ATOM 683 C C . LYS A 1 82 ? -17.520 -4.240 26.580 1.00 85.50 82 LYS A C 1
ATOM 685 O O . LYS A 1 82 ? -18.196 -3.652 27.417 1.00 85.50 82 LYS A O 1
A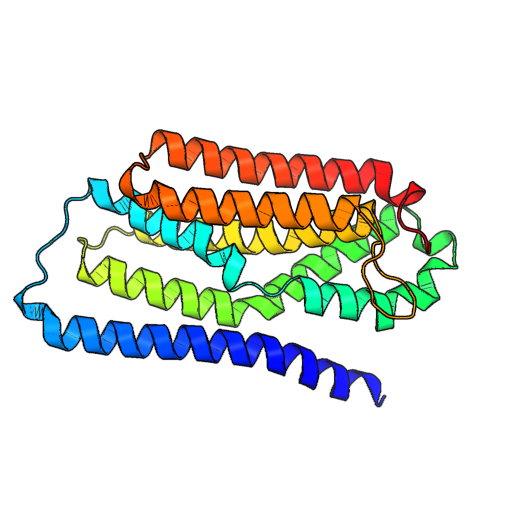TOM 690 N N . PHE A 1 83 ? -16.203 -4.403 26.704 1.00 87.75 83 PHE A N 1
ATOM 691 C CA . PHE A 1 83 ? -15.438 -3.983 27.875 1.00 87.75 83 PHE A CA 1
ATOM 692 C C . PHE A 1 83 ? -14.799 -2.608 27.658 1.00 87.75 83 PHE A C 1
ATOM 694 O O . PHE A 1 83 ? -14.204 -2.337 26.614 1.00 87.75 83 PHE A O 1
ATOM 701 N N . ASN A 1 84 ? -14.898 -1.731 28.661 1.00 86.12 84 ASN A N 1
ATOM 702 C CA . ASN A 1 84 ? -14.333 -0.379 28.601 1.00 86.12 84 ASN A CA 1
ATOM 703 C C . ASN A 1 84 ? -12.806 -0.389 28.517 1.00 86.12 84 ASN A C 1
ATOM 705 O O . ASN A 1 84 ? -12.245 0.395 27.756 1.00 86.12 84 ASN A O 1
ATOM 709 N N . ASP A 1 85 ? -12.157 -1.311 29.228 1.00 87.69 85 ASP A N 1
ATOM 710 C CA . ASP A 1 85 ? -10.696 -1.430 29.257 1.00 87.69 85 ASP A CA 1
ATOM 711 C C . ASP A 1 85 ? -10.123 -1.729 27.870 1.00 87.69 85 ASP A C 1
ATOM 713 O O . ASP A 1 85 ? -9.070 -1.222 27.494 1.00 87.69 85 ASP A O 1
ATOM 717 N N . TYR A 1 86 ? -10.870 -2.468 27.044 1.00 88.00 86 TYR A N 1
ATOM 718 C CA . TYR A 1 86 ? -10.472 -2.753 25.668 1.00 88.00 86 TYR A CA 1
ATOM 719 C C . TYR A 1 86 ? -10.511 -1.518 24.752 1.00 88.00 86 TYR A C 1
ATOM 721 O O . TYR A 1 86 ? -9.865 -1.491 23.705 1.00 88.00 86 TYR A O 1
ATOM 729 N N . ARG A 1 87 ? -11.255 -0.479 25.146 1.00 86.19 87 ARG A N 1
ATOM 730 C CA . ARG A 1 87 ? -11.400 0.779 24.398 1.00 86.19 87 ARG A CA 1
ATOM 731 C C . ARG A 1 87 ? -10.430 1.864 24.867 1.00 86.19 87 ARG A C 1
ATOM 733 O O . ARG A 1 87 ? -10.491 2.992 24.379 1.00 86.19 87 ARG A O 1
ATOM 740 N N . GLN A 1 88 ? -9.528 1.537 25.792 1.00 91.75 88 GLN A N 1
ATOM 741 C CA . GLN A 1 88 ? -8.440 2.424 26.182 1.00 91.75 88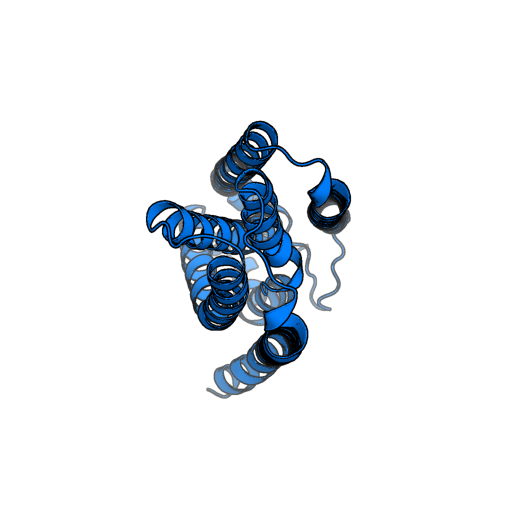 GLN A CA 1
ATOM 742 C C . GLN A 1 88 ? -7.479 2.635 25.009 1.00 91.75 88 GLN A C 1
ATOM 744 O O . GLN A 1 88 ? -7.233 1.736 24.199 1.00 91.75 88 GLN A O 1
ATOM 749 N N . ARG A 1 89 ? -6.932 3.847 24.910 1.00 92.06 89 ARG A N 1
ATOM 750 C CA . ARG A 1 89 ? -6.083 4.261 23.787 1.00 92.06 89 ARG A CA 1
ATOM 751 C C . ARG A 1 89 ? -4.874 3.344 23.640 1.00 92.06 89 ARG A C 1
ATOM 753 O O . ARG A 1 89 ? -4.544 2.932 22.533 1.00 92.06 89 ARG A O 1
ATOM 760 N N . GLU A 1 90 ? -4.240 3.010 24.751 1.00 92.81 90 GLU A N 1
ATOM 761 C CA . GLU A 1 90 ? -3.031 2.197 24.830 1.00 92.81 90 GLU A CA 1
ATOM 762 C C . GLU A 1 90 ? -3.291 0.800 24.251 1.00 92.81 90 GLU A C 1
ATOM 764 O O . GLU A 1 90 ? -2.523 0.307 23.422 1.00 92.81 90 GLU A O 1
ATOM 769 N N . VAL A 1 91 ? -4.431 0.202 24.611 1.00 93.25 91 VAL A N 1
ATOM 770 C CA . VAL A 1 91 ? -4.860 -1.118 24.131 1.00 93.25 91 VAL A CA 1
ATOM 771 C C . VAL A 1 91 ? -5.214 -1.080 22.644 1.00 93.25 91 VAL A C 1
ATOM 773 O O . VAL A 1 91 ? -4.823 -1.978 21.892 1.00 93.25 91 VAL A O 1
ATOM 776 N N . ILE A 1 92 ? -5.898 -0.027 22.186 1.00 93.62 92 ILE A N 1
ATOM 777 C CA . ILE A 1 92 ? -6.228 0.164 20.768 1.00 93.62 92 ILE A CA 1
ATOM 778 C C . ILE A 1 92 ? -4.952 0.280 19.929 1.00 93.62 92 ILE A C 1
ATOM 780 O O . ILE A 1 92 ? -4.821 -0.416 18.922 1.00 93.62 92 ILE A O 1
ATOM 784 N N . LEU A 1 93 ? -3.986 1.102 20.344 1.00 94.56 93 LEU A N 1
ATOM 785 C CA . LEU A 1 93 ? -2.727 1.289 19.617 1.00 94.56 93 LEU A CA 1
ATOM 786 C C . LEU A 1 93 ? -1.866 0.019 19.628 1.00 94.56 93 LEU A C 1
ATOM 788 O O . LEU A 1 93 ? -1.295 -0.347 18.597 1.00 94.56 93 LEU A O 1
ATOM 792 N N . ALA A 1 94 ? -1.821 -0.703 20.751 1.00 94.00 94 ALA A N 1
ATOM 793 C CA . ALA A 1 94 ? -1.160 -2.004 20.826 1.00 94.00 94 ALA A CA 1
ATOM 794 C C . ALA A 1 94 ? -1.811 -3.026 19.876 1.00 94.00 94 ALA A C 1
ATOM 796 O O . ALA A 1 94 ? -1.117 -3.771 19.171 1.00 94.00 94 ALA A O 1
ATOM 797 N N . THR A 1 95 ? -3.144 -3.021 19.797 1.00 93.00 95 THR A N 1
ATOM 798 C CA . THR A 1 95 ? -3.910 -3.879 18.886 1.00 93.00 95 THR A CA 1
ATOM 799 C C . THR A 1 95 ? -3.661 -3.495 17.427 1.00 93.00 95 THR A C 1
ATOM 801 O O . THR A 1 95 ? -3.409 -4.377 16.605 1.00 93.00 95 THR A O 1
ATOM 804 N N . LEU A 1 96 ? -3.669 -2.199 17.099 1.00 94.44 96 LEU A N 1
ATOM 805 C CA . LEU A 1 96 ? -3.341 -1.678 15.772 1.00 94.44 96 LEU A CA 1
ATOM 806 C C . LEU A 1 96 ? -1.948 -2.141 15.334 1.00 94.44 96 LEU A C 1
ATOM 808 O O . LEU A 1 96 ? -1.821 -2.736 14.266 1.00 94.44 96 LEU A O 1
ATOM 812 N N . LYS A 1 97 ? -0.923 -1.943 16.175 1.00 94.75 97 LYS A N 1
ATOM 813 C CA . LYS A 1 97 ? 0.458 -2.367 15.893 1.00 94.75 97 LYS A CA 1
ATOM 814 C C . LYS A 1 97 ? 0.538 -3.871 15.640 1.00 94.75 97 LYS A C 1
ATOM 816 O O . LYS A 1 97 ? 1.121 -4.306 14.649 1.00 94.75 97 LYS A O 1
ATOM 821 N N . THR A 1 98 ? -0.067 -4.668 16.518 1.00 91.38 98 THR A N 1
ATOM 822 C CA . THR A 1 98 ? -0.063 -6.134 16.403 1.00 91.38 98 THR A CA 1
ATOM 823 C C . THR A 1 98 ? -0.727 -6.589 15.104 1.00 91.38 98 THR A C 1
ATOM 825 O O . THR A 1 98 ? -0.205 -7.456 14.402 1.00 91.38 98 THR A O 1
ATOM 828 N N . ARG A 1 99 ? -1.854 -5.971 14.739 1.00 92.69 99 ARG A N 1
ATOM 829 C CA . ARG A 1 99 ? -2.583 -6.297 13.509 1.00 92.69 99 ARG A CA 1
ATOM 830 C C . ARG A 1 99 ? -1.860 -5.863 12.262 1.00 92.69 99 ARG A C 1
ATOM 832 O O . ARG A 1 99 ? -1.818 -6.647 11.325 1.00 92.69 99 ARG A O 1
ATOM 839 N N . PHE A 1 100 ? -1.282 -4.670 12.264 1.00 93.44 100 PHE A N 1
ATOM 840 C CA . PHE A 1 100 ? -0.484 -4.190 11.150 1.00 93.44 100 PHE A CA 1
ATOM 841 C C . PHE A 1 100 ? 0.622 -5.195 10.819 1.00 93.44 100 PHE A C 1
ATOM 843 O O . PHE A 1 100 ? 0.664 -5.716 9.710 1.00 93.44 100 PHE A O 1
ATOM 850 N N . TRP A 1 101 ? 1.435 -5.581 11.806 1.00 92.38 101 TRP A N 1
ATOM 851 C CA . TRP A 1 101 ? 2.501 -6.558 11.582 1.00 92.38 101 TRP A CA 1
ATOM 852 C C . TRP A 1 101 ? 1.986 -7.942 11.184 1.00 92.38 101 TRP A C 1
ATOM 854 O O . TRP A 1 101 ? 2.646 -8.640 10.417 1.00 92.38 101 TRP A O 1
ATOM 864 N N . SER A 1 102 ? 0.817 -8.349 11.675 1.00 90.31 102 SER A N 1
ATOM 865 C CA . SER A 1 102 ? 0.195 -9.606 11.256 1.00 90.31 102 SER A CA 1
ATOM 866 C C . SER A 1 102 ? -0.267 -9.572 9.794 1.00 90.31 102 SER A C 1
ATOM 868 O O . SER A 1 102 ? -0.041 -10.547 9.081 1.00 90.31 102 SER A O 1
ATOM 870 N N . ILE A 1 103 ? -0.865 -8.467 9.330 1.00 89.88 103 ILE A N 1
ATOM 871 C CA . ILE A 1 103 ? -1.254 -8.283 7.921 1.00 89.88 103 ILE A CA 1
ATOM 872 C C . ILE A 1 103 ? -0.016 -8.223 7.030 1.00 89.88 103 ILE A C 1
ATOM 874 O O . ILE A 1 103 ? 0.035 -8.922 6.023 1.00 89.88 103 ILE A O 1
ATOM 878 N N . ILE A 1 104 ? 1.003 -7.453 7.420 1.00 92.38 104 ILE A N 1
ATOM 879 C CA . ILE A 1 104 ? 2.261 -7.354 6.672 1.00 92.38 104 ILE A CA 1
ATOM 880 C C . ILE A 1 104 ? 2.871 -8.742 6.488 1.00 92.38 104 ILE A C 1
ATOM 882 O O . ILE A 1 104 ? 3.131 -9.142 5.360 1.00 92.38 104 ILE A O 1
ATOM 886 N N . LYS A 1 105 ? 3.008 -9.525 7.567 1.00 90.44 105 LYS A N 1
ATOM 887 C CA . LYS A 1 105 ? 3.523 -10.903 7.490 1.00 90.44 105 LYS A CA 1
ATOM 888 C C . LYS A 1 105 ? 2.699 -11.790 6.562 1.00 90.44 105 LYS A C 1
ATOM 890 O O . LYS A 1 105 ? 3.266 -12.618 5.857 1.00 90.44 105 LYS A O 1
ATOM 895 N N . HIS A 1 106 ? 1.380 -11.626 6.562 1.00 86.62 106 HIS A N 1
ATOM 896 C CA . HIS A 1 106 ? 0.495 -12.384 5.685 1.00 86.62 106 HIS A CA 1
ATOM 897 C C . HIS A 1 106 ? 0.649 -11.992 4.209 1.00 86.62 106 HIS A C 1
ATOM 899 O O . HIS A 1 106 ? 0.580 -12.855 3.340 1.00 86.62 106 HIS A O 1
ATOM 905 N N . ASN A 1 107 ? 0.904 -10.712 3.934 1.00 91.81 107 ASN A N 1
ATOM 906 C CA . ASN A 1 107 ? 1.090 -10.181 2.588 1.00 91.81 107 ASN A CA 1
ATOM 907 C C . ASN A 1 107 ? 2.525 -10.352 2.048 1.00 91.81 107 ASN A C 1
ATOM 909 O O . ASN A 1 107 ? 2.716 -10.157 0.852 1.00 91.81 107 ASN A O 1
ATOM 913 N N . ILE A 1 108 ? 3.512 -10.772 2.859 1.00 92.81 108 ILE A N 1
ATOM 914 C CA . ILE A 1 108 ? 4.908 -10.991 2.414 1.00 92.81 108 ILE A CA 1
ATOM 915 C C . ILE A 1 108 ? 5.006 -11.864 1.152 1.00 92.81 108 ILE A C 1
ATOM 917 O O . ILE A 1 108 ? 5.697 -11.452 0.226 1.00 92.81 108 ILE A O 1
ATOM 921 N N . PRO A 1 109 ? 4.340 -13.032 1.041 1.00 93.00 109 PRO A N 1
ATOM 922 C CA . PRO A 1 109 ? 4.451 -13.846 -0.168 1.00 93.00 109 PRO A CA 1
ATOM 923 C C . PRO A 1 109 ? 3.948 -13.118 -1.423 1.00 93.00 109 PRO A C 1
ATOM 925 O O . PRO A 1 109 ? 4.564 -13.222 -2.480 1.00 93.00 109 PRO A O 1
ATOM 928 N N . ILE A 1 110 ? 2.856 -12.352 -1.298 1.00 92.69 110 ILE A N 1
ATOM 929 C CA . ILE A 1 110 ? 2.285 -11.564 -2.401 1.00 92.69 110 ILE A CA 1
ATOM 930 C C . ILE A 1 110 ? 3.236 -10.425 -2.764 1.00 92.69 110 ILE A C 1
ATOM 932 O O . ILE A 1 110 ? 3.515 -10.217 -3.937 1.00 92.69 110 ILE A O 1
ATOM 936 N N . PHE A 1 111 ? 3.777 -9.739 -1.757 1.00 94.56 111 PHE A N 1
ATOM 937 C CA . PHE A 1 111 ? 4.782 -8.694 -1.920 1.00 94.56 111 PHE A CA 1
ATOM 938 C C . PHE A 1 111 ? 6.024 -9.214 -2.657 1.00 94.56 111 PHE A C 1
ATOM 940 O O . PHE A 1 111 ? 6.490 -8.575 -3.595 1.00 94.56 111 PHE A O 1
ATOM 947 N N . LEU A 1 112 ? 6.546 -10.386 -2.283 1.00 95.69 112 LEU A N 1
ATOM 948 C CA . LEU A 1 112 ? 7.704 -10.985 -2.950 1.00 95.69 112 LEU A CA 1
ATOM 949 C C . LEU A 1 112 ? 7.396 -11.343 -4.407 1.00 95.69 112 LEU A C 1
ATOM 951 O O . LEU A 1 112 ? 8.190 -11.022 -5.286 1.00 95.69 112 LEU A O 1
ATOM 955 N N . ALA A 1 113 ? 6.240 -11.956 -4.673 1.00 94.62 113 ALA A N 1
ATOM 956 C CA . ALA A 1 113 ? 5.829 -12.305 -6.031 1.00 94.62 113 ALA A CA 1
ATOM 957 C C . ALA A 1 113 ? 5.611 -11.057 -6.907 1.00 94.62 113 ALA A C 1
ATOM 959 O O . ALA A 1 113 ? 6.070 -11.009 -8.044 1.00 94.62 113 ALA A O 1
ATOM 960 N N . ALA A 1 114 ? 4.974 -10.018 -6.367 1.00 94.12 114 ALA A N 1
ATOM 961 C CA . ALA A 1 114 ? 4.755 -8.762 -7.076 1.00 94.12 114 ALA A CA 1
ATOM 962 C C . ALA A 1 114 ? 6.064 -8.005 -7.342 1.00 94.12 114 ALA A C 1
ATOM 964 O O . ALA A 1 114 ? 6.218 -7.410 -8.407 1.00 94.12 114 ALA A O 1
ATOM 965 N N . ASN A 1 115 ? 7.022 -8.026 -6.411 1.00 95.56 115 ASN A N 1
ATOM 966 C CA . ASN A 1 115 ? 8.352 -7.470 -6.664 1.00 95.56 115 ASN A CA 1
ATOM 967 C C . ASN A 1 115 ? 9.089 -8.270 -7.734 1.00 95.56 115 ASN A C 1
ATOM 969 O O . ASN A 1 115 ? 9.677 -7.669 -8.623 1.00 95.56 115 ASN A O 1
ATOM 973 N N . LEU A 1 116 ? 9.024 -9.602 -7.682 1.00 95.81 116 LEU A N 1
ATOM 974 C CA . LEU A 1 116 ? 9.643 -10.457 -8.690 1.00 95.81 116 LEU A CA 1
ATOM 975 C C . LEU A 1 116 ? 9.114 -10.136 -10.094 1.00 95.81 116 LEU A C 1
ATOM 977 O O . LEU A 1 116 ? 9.920 -9.889 -10.982 1.00 95.81 116 LEU A O 1
ATOM 981 N N . PHE A 1 117 ? 7.791 -10.052 -10.262 1.00 94.75 117 PHE A N 1
ATOM 982 C CA . PHE A 1 117 ? 7.147 -9.645 -11.517 1.00 94.75 117 PHE A CA 1
ATOM 983 C C . PHE A 1 117 ? 7.700 -8.309 -12.041 1.00 94.75 117 PHE A C 1
ATOM 985 O O . PHE A 1 117 ? 8.190 -8.205 -13.158 1.00 94.75 117 PHE A O 1
ATOM 992 N N . VAL A 1 118 ? 7.700 -7.267 -11.203 1.00 94.88 118 VAL A N 1
ATOM 993 C CA . VAL A 1 118 ? 8.156 -5.936 -11.634 1.00 94.88 118 VAL A CA 1
ATOM 994 C C . VAL A 1 118 ? 9.660 -5.903 -11.930 1.00 94.88 118 VAL A C 1
ATOM 996 O O . VAL A 1 118 ? 10.090 -5.198 -12.841 1.00 94.88 118 VAL A O 1
ATOM 999 N N . LEU A 1 119 ? 10.473 -6.650 -11.180 1.00 95.69 119 LEU A N 1
ATOM 1000 C CA . LEU A 1 119 ? 11.921 -6.689 -11.377 1.00 95.69 119 LEU A CA 1
ATOM 1001 C C . LEU A 1 119 ? 12.321 -7.461 -12.638 1.00 95.69 119 LEU A C 1
ATOM 1003 O O . LEU A 1 119 ? 13.274 -7.049 -13.297 1.00 95.69 119 LEU A O 1
ATOM 1007 N N . ILE A 1 120 ? 11.599 -8.528 -13.000 1.00 94.75 120 ILE A N 1
ATOM 1008 C CA . ILE A 1 120 ? 11.809 -9.236 -14.272 1.00 94.75 120 ILE A CA 1
ATOM 1009 C C . ILE A 1 120 ? 11.554 -8.269 -15.438 1.00 94.75 120 ILE A C 1
ATOM 1011 O O . ILE A 1 120 ? 12.445 -8.089 -16.272 1.00 94.75 120 ILE A O 1
ATOM 1015 N N . LEU A 1 121 ? 10.416 -7.560 -15.435 1.00 93.06 121 LEU A N 1
ATOM 1016 C CA . LEU A 1 121 ? 10.127 -6.509 -16.418 1.00 93.06 121 LEU A CA 1
ATOM 1017 C C . LEU A 1 121 ? 11.210 -5.426 -16.453 1.00 93.06 121 LEU A C 1
ATOM 1019 O O . LEU A 1 121 ? 11.647 -5.021 -17.529 1.00 93.06 121 LEU A O 1
ATOM 1023 N N . TYR A 1 122 ? 11.648 -4.943 -15.289 1.00 94.31 122 TYR A N 1
ATOM 1024 C CA . TYR A 1 122 ? 12.651 -3.885 -15.202 1.00 94.31 122 TYR A CA 1
ATOM 1025 C C . TYR A 1 122 ? 13.977 -4.304 -15.847 1.00 94.31 122 TYR A C 1
ATOM 1027 O O . TYR A 1 122 ? 14.476 -3.594 -16.716 1.00 94.31 122 TYR A O 1
ATOM 1035 N N . VAL A 1 123 ? 14.513 -5.476 -15.489 1.00 93.56 123 VAL A N 1
ATOM 1036 C CA . VAL A 1 123 ? 15.789 -5.976 -16.033 1.00 93.56 123 VAL A CA 1
ATOM 1037 C C . VAL A 1 123 ? 15.690 -6.279 -17.532 1.00 93.56 123 VAL A C 1
ATOM 1039 O O . VAL A 1 123 ? 16.680 -6.152 -18.249 1.00 93.56 123 VAL A O 1
ATOM 1042 N N . ALA A 1 124 ? 14.508 -6.658 -18.023 1.00 91.69 124 ALA A N 1
ATOM 1043 C CA . ALA A 1 124 ? 14.286 -6.890 -19.447 1.00 91.69 124 ALA A CA 1
ATOM 1044 C C . ALA A 1 124 ? 14.261 -5.593 -20.280 1.00 91.69 124 ALA A C 1
ATOM 1046 O O . ALA A 1 124 ? 14.600 -5.626 -21.461 1.00 91.69 124 ALA A O 1
ATOM 1047 N N . LEU A 1 125 ? 13.847 -4.466 -19.690 1.00 91.25 125 LEU A N 1
ATOM 1048 C CA . LEU A 1 125 ? 13.568 -3.219 -20.418 1.00 91.25 125 LEU A CA 1
ATOM 1049 C C . LEU A 1 125 ? 14.594 -2.102 -20.172 1.00 91.25 125 LEU A C 1
ATOM 1051 O O . LEU A 1 125 ? 14.741 -1.217 -21.021 1.00 91.25 125 LEU A O 1
ATOM 1055 N N . PHE A 1 126 ? 15.290 -2.128 -19.034 1.00 92.50 126 PHE A N 1
ATOM 1056 C CA . PHE A 1 126 ? 16.173 -1.060 -18.565 1.00 92.50 126 PHE A CA 1
ATOM 1057 C C . PHE A 1 126 ? 17.573 -1.590 -18.221 1.00 92.50 126 PHE A C 1
ATOM 1059 O O . PHE A 1 126 ? 17.728 -2.751 -17.835 1.00 92.50 126 PHE A O 1
ATOM 1066 N N . PRO A 1 127 ? 18.620 -0.751 -18.333 1.00 91.88 127 PRO A N 1
ATOM 1067 C CA . PRO A 1 127 ? 19.930 -1.087 -17.790 1.00 91.88 127 PRO A CA 1
ATOM 1068 C C . PRO A 1 127 ? 19.860 -1.226 -16.265 1.00 91.88 127 PRO A C 1
ATOM 1070 O O . PRO A 1 127 ? 19.125 -0.508 -15.594 1.00 91.88 127 PRO A O 1
ATOM 1073 N N . LEU A 1 128 ? 20.659 -2.138 -15.710 1.00 93.06 128 LEU A N 1
ATOM 1074 C CA . LEU A 1 128 ? 20.644 -2.437 -14.282 1.00 93.06 128 LEU A CA 1
ATOM 1075 C C . LEU A 1 128 ? 21.188 -1.259 -13.454 1.00 93.06 128 LEU A C 1
ATOM 1077 O O . LEU A 1 128 ? 22.392 -1.000 -13.454 1.00 93.06 128 LEU A O 1
ATOM 1081 N N . VAL A 1 129 ? 20.316 -0.602 -12.686 1.00 95.56 129 VAL A N 1
ATOM 1082 C CA . VAL A 1 129 ? 20.692 0.447 -11.729 1.00 95.56 129 VAL A CA 1
ATOM 1083 C C . VAL A 1 129 ? 20.211 0.072 -10.324 1.00 95.56 129 VAL A C 1
ATOM 1085 O O . VAL A 1 129 ? 19.019 -0.061 -10.056 1.00 95.56 129 VAL A O 1
ATOM 1088 N N . TRP A 1 130 ? 21.143 -0.086 -9.379 1.00 94.00 130 TRP A N 1
ATOM 1089 C CA . TRP A 1 130 ? 20.826 -0.567 -8.025 1.00 94.00 130 TRP A CA 1
ATOM 1090 C C . TRP A 1 130 ? 19.878 0.345 -7.240 1.00 94.00 130 TRP A C 1
ATOM 1092 O O . TRP A 1 130 ? 19.001 -0.149 -6.531 1.00 94.00 130 TRP A O 1
ATOM 1102 N N . SER A 1 131 ? 20.024 1.666 -7.361 1.00 95.62 131 SER A N 1
ATOM 1103 C CA . SER A 1 131 ? 19.140 2.623 -6.682 1.00 95.62 131 SER A CA 1
ATOM 1104 C C . SER A 1 131 ? 17.692 2.524 -7.171 1.00 95.62 131 SER A C 1
ATOM 1106 O O . SER A 1 131 ? 16.769 2.670 -6.373 1.00 95.62 131 SER A O 1
ATOM 1108 N N . GLU A 1 132 ? 17.482 2.217 -8.451 1.00 95.38 132 GLU A N 1
ATOM 1109 C CA . GLU A 1 132 ? 16.158 2.035 -9.050 1.00 95.38 132 GLU A CA 1
ATOM 1110 C C . GLU A 1 132 ? 15.488 0.747 -8.569 1.00 95.38 132 GLU A C 1
ATOM 1112 O O . GLU A 1 132 ? 14.308 0.761 -8.224 1.00 95.38 132 GLU A O 1
ATOM 1117 N N . ILE A 1 133 ? 16.253 -0.341 -8.440 1.00 95.88 133 ILE A N 1
ATOM 1118 C CA . ILE A 1 133 ? 15.778 -1.602 -7.851 1.00 95.88 133 ILE A CA 1
ATOM 1119 C C . ILE A 1 133 ? 15.320 -1.379 -6.408 1.00 95.88 133 ILE A C 1
ATOM 1121 O O . ILE A 1 133 ? 14.216 -1.777 -6.033 1.00 95.88 133 ILE A O 1
ATOM 1125 N N . VAL A 1 134 ? 16.141 -0.703 -5.596 1.00 96.62 134 VAL A N 1
ATOM 1126 C CA . VAL A 1 134 ? 15.778 -0.366 -4.211 1.00 96.62 134 VAL A CA 1
ATOM 1127 C C . VAL A 1 134 ? 14.518 0.498 -4.184 1.00 96.62 134 VAL A C 1
ATOM 1129 O O . VAL A 1 134 ? 13.628 0.255 -3.368 1.00 96.62 134 VAL A O 1
ATOM 1132 N N . LEU A 1 135 ? 14.401 1.469 -5.093 1.00 95.81 135 LEU A N 1
ATOM 1133 C CA . LEU A 1 135 ? 13.229 2.332 -5.185 1.00 95.81 135 LEU A CA 1
ATOM 1134 C C . LEU A 1 135 ? 11.956 1.548 -5.536 1.00 95.81 135 LEU A C 1
ATOM 1136 O O . LEU A 1 135 ? 10.938 1.758 -4.880 1.00 95.81 135 LEU A O 1
ATOM 1140 N N . ILE A 1 136 ? 12.008 0.614 -6.495 1.00 96.38 136 ILE A N 1
ATOM 1141 C CA . ILE A 1 136 ? 10.879 -0.274 -6.831 1.00 96.38 136 ILE A CA 1
ATOM 1142 C C . ILE A 1 136 ? 10.395 -1.016 -5.578 1.00 96.38 136 ILE A C 1
ATOM 1144 O O . ILE A 1 136 ? 9.200 -0.996 -5.270 1.00 96.38 136 ILE A O 1
ATOM 1148 N N . VAL A 1 137 ? 11.323 -1.623 -4.831 1.00 96.62 137 VAL A N 1
ATOM 1149 C CA . VAL A 1 137 ? 11.004 -2.393 -3.620 1.00 96.62 137 VAL A CA 1
ATOM 1150 C C . VAL A 1 137 ? 10.393 -1.501 -2.538 1.00 96.62 137 VAL A C 1
ATOM 1152 O O . VAL A 1 137 ? 9.383 -1.863 -1.929 1.00 96.62 137 VAL A O 1
ATOM 1155 N N . MET A 1 138 ? 10.957 -0.310 -2.321 1.00 96.81 138 MET A N 1
ATOM 1156 C CA . MET A 1 138 ? 10.452 0.652 -1.335 1.00 96.81 138 MET A CA 1
ATOM 1157 C C . MET A 1 138 ? 9.057 1.170 -1.692 1.00 96.81 138 MET A C 1
ATOM 1159 O O . MET A 1 138 ? 8.199 1.287 -0.816 1.00 96.81 138 MET A O 1
ATOM 1163 N N . VAL A 1 139 ? 8.797 1.431 -2.974 1.00 96.12 139 VAL A N 1
ATOM 1164 C CA . VAL A 1 139 ? 7.485 1.869 -3.468 1.00 96.12 139 VAL A CA 1
ATOM 1165 C C . VAL A 1 139 ? 6.433 0.777 -3.272 1.00 96.12 139 VAL A C 1
ATOM 1167 O O . VAL A 1 139 ? 5.350 1.058 -2.753 1.00 96.12 139 VAL A O 1
ATOM 1170 N N . GLN A 1 140 ? 6.750 -0.482 -3.591 1.00 95.75 140 GLN A N 1
ATOM 1171 C CA . GLN A 1 140 ? 5.841 -1.594 -3.300 1.00 95.75 140 GLN A CA 1
ATOM 1172 C C . GLN A 1 140 ? 5.601 -1.771 -1.798 1.00 95.75 140 GLN A C 1
ATOM 1174 O O . GLN A 1 140 ? 4.479 -2.073 -1.384 1.00 95.75 140 GLN A O 1
ATOM 1179 N N . PHE A 1 141 ? 6.627 -1.567 -0.968 1.00 96.19 141 PHE A N 1
ATOM 1180 C CA . PHE A 1 141 ? 6.493 -1.694 0.481 1.00 96.19 141 PHE A CA 1
ATOM 1181 C C . PHE A 1 141 ? 5.597 -0.594 1.056 1.00 96.19 141 PHE A C 1
ATOM 1183 O O . PHE A 1 141 ? 4.744 -0.869 1.908 1.00 96.19 141 PHE A O 1
ATOM 1190 N N . LEU A 1 142 ? 5.742 0.638 0.558 1.00 96.44 142 LEU A N 1
ATOM 1191 C CA . LEU A 1 142 ? 4.849 1.742 0.895 1.00 96.44 142 LEU A CA 1
ATOM 1192 C C . LEU A 1 142 ? 3.414 1.433 0.465 1.00 96.44 142 LEU A C 1
ATOM 1194 O O . LEU A 1 142 ? 2.502 1.634 1.261 1.00 96.44 142 LEU A O 1
ATOM 1198 N N . SER A 1 143 ? 3.212 0.896 -0.740 1.00 95.19 143 SER A N 1
ATOM 1199 C CA . SER A 1 143 ? 1.889 0.485 -1.220 1.00 95.19 143 SER A CA 1
ATOM 1200 C C . SER A 1 143 ? 1.244 -0.558 -0.299 1.00 95.19 143 SER A C 1
ATOM 1202 O O . SER A 1 143 ? 0.144 -0.342 0.214 1.00 95.19 143 SER A O 1
ATOM 1204 N N . MET A 1 144 ? 1.965 -1.639 0.026 1.00 95.19 144 MET A N 1
ATOM 1205 C CA . MET A 1 144 ? 1.501 -2.665 0.968 1.00 95.19 144 MET A CA 1
ATOM 1206 C C . MET A 1 144 ? 1.127 -2.070 2.326 1.00 95.19 144 MET A C 1
ATOM 1208 O O . MET A 1 144 ? 0.068 -2.377 2.884 1.00 95.19 144 MET A O 1
ATOM 1212 N N . SER A 1 145 ? 2.004 -1.222 2.863 1.00 95.00 145 SER A N 1
ATOM 1213 C CA . SER A 1 145 ? 1.810 -0.577 4.159 1.00 95.00 145 SER A CA 1
ATOM 1214 C C . SER A 1 145 ? 0.606 0.355 4.139 1.00 95.00 145 SER A C 1
ATOM 1216 O O . SER A 1 145 ? -0.176 0.356 5.091 1.00 95.00 145 SER A O 1
ATOM 1218 N N . PHE A 1 146 ? 0.426 1.098 3.046 1.00 95.25 146 PHE A N 1
ATOM 1219 C CA . PHE A 1 146 ? -0.672 2.029 2.866 1.00 95.25 146 PHE A CA 1
ATOM 1220 C C . PHE A 1 146 ? -2.017 1.318 2.889 1.00 95.25 146 PHE A C 1
ATOM 1222 O O . PHE A 1 146 ? -2.840 1.633 3.744 1.00 95.25 146 PHE A O 1
ATOM 1229 N N . PHE A 1 147 ? -2.227 0.326 2.019 1.00 91.81 147 PHE A N 1
ATOM 1230 C CA . PHE A 1 147 ? -3.498 -0.400 1.978 1.00 91.81 147 PHE A CA 1
ATOM 1231 C C . PHE A 1 147 ? -3.759 -1.134 3.301 1.00 91.81 147 PHE A C 1
ATOM 1233 O O . PHE A 1 147 ? -4.850 -1.036 3.861 1.00 91.81 147 PHE A O 1
ATOM 1240 N N . SER A 1 148 ? -2.734 -1.749 3.899 1.00 92.50 148 SER A N 1
ATOM 1241 C CA . SER A 1 148 ? -2.876 -2.424 5.197 1.00 92.50 148 SER A CA 1
ATOM 1242 C C . SER A 1 148 ? -3.321 -1.471 6.318 1.00 92.50 148 SER A C 1
ATOM 1244 O O . SER A 1 148 ? -4.249 -1.780 7.069 1.00 92.50 148 SER A O 1
ATOM 1246 N N . LEU A 1 149 ? -2.672 -0.310 6.454 1.00 95.38 149 LEU A N 1
ATOM 1247 C CA . LEU A 1 149 ? -2.976 0.656 7.513 1.00 95.38 149 LEU A CA 1
ATOM 1248 C C . LEU A 1 149 ? -4.252 1.440 7.240 1.00 95.38 149 LEU A C 1
ATOM 1250 O O . LEU A 1 149 ? -5.035 1.620 8.164 1.00 95.38 149 LEU A O 1
ATOM 1254 N N . TYR A 1 150 ? -4.493 1.871 6.002 1.00 94.50 150 TYR A N 1
ATOM 1255 C CA . TYR A 1 150 ? -5.671 2.654 5.635 1.00 94.50 150 TYR A CA 1
ATOM 1256 C C . TYR A 1 150 ? -6.958 1.935 6.046 1.00 94.50 150 TYR A C 1
ATOM 1258 O O . TYR A 1 150 ? -7.786 2.486 6.775 1.00 94.50 150 TYR A O 1
ATOM 1266 N N . PHE A 1 151 ? -7.089 0.659 5.679 1.00 92.50 151 PHE A N 1
ATOM 1267 C CA . PHE A 1 151 ? -8.263 -0.127 6.041 1.00 92.50 151 PHE A CA 1
ATOM 1268 C C . PHE A 1 151 ? -8.336 -0.446 7.538 1.00 92.50 151 PHE A C 1
ATOM 1270 O O . PHE A 1 151 ? -9.433 -0.445 8.104 1.00 92.50 151 PHE A O 1
ATOM 1277 N N . LEU A 1 152 ? -7.197 -0.655 8.211 1.00 93.88 152 LEU A N 1
ATOM 1278 C CA . LEU A 1 152 ? -7.170 -0.769 9.672 1.00 93.88 152 LEU A CA 1
ATOM 1279 C C . LEU A 1 152 ? -7.643 0.526 10.343 1.00 93.88 152 LEU A C 1
ATOM 1281 O O . LEU A 1 152 ? -8.448 0.466 11.268 1.00 93.88 152 LEU A O 1
ATOM 1285 N N . TYR A 1 153 ? -7.205 1.693 9.877 1.00 95.69 153 TYR A N 1
ATOM 1286 C CA . TYR A 1 153 ? -7.629 2.982 10.419 1.00 95.69 153 TYR A CA 1
ATOM 1287 C C . TYR A 1 153 ? -9.126 3.179 10.249 1.00 95.69 153 TYR A C 1
ATOM 1289 O O . TYR A 1 153 ? -9.810 3.469 11.228 1.00 95.69 153 TYR A O 1
ATOM 1297 N N . LEU A 1 154 ? -9.657 2.936 9.048 1.00 93.56 154 LEU A N 1
ATOM 1298 C CA . LEU A 1 154 ? -11.098 2.975 8.818 1.00 93.56 154 LEU A CA 1
ATOM 1299 C C . LEU A 1 154 ? -11.841 2.021 9.759 1.00 93.56 154 LEU A C 1
ATOM 1301 O O . LEU A 1 154 ? -12.871 2.389 10.319 1.00 93.56 154 LEU A O 1
ATOM 1305 N N . TYR A 1 155 ? -11.308 0.822 9.988 1.00 92.56 155 TYR A N 1
ATOM 1306 C CA . TYR A 1 155 ? -11.892 -0.130 10.924 1.00 92.56 155 TYR A CA 1
ATOM 1307 C C . TYR A 1 155 ? -11.931 0.390 12.367 1.00 92.56 155 TYR A C 1
ATOM 1309 O O . TYR A 1 155 ? -12.997 0.374 12.984 1.00 92.56 155 TYR A O 1
ATOM 1317 N N . PHE A 1 156 ? -10.807 0.878 12.897 1.00 92.31 156 PHE A N 1
ATOM 1318 C CA . PHE A 1 156 ? -10.735 1.396 14.266 1.00 92.31 156 PHE A CA 1
ATOM 1319 C C . PHE A 1 156 ? -11.570 2.666 14.453 1.00 92.31 156 PHE A C 1
ATOM 1321 O O . PHE A 1 156 ? -12.189 2.851 15.497 1.00 92.31 156 PHE A O 1
ATOM 1328 N N . LEU A 1 157 ? -11.626 3.531 13.440 1.00 93.00 157 LEU A N 1
ATOM 1329 C CA . LEU A 1 157 ? -12.372 4.783 13.505 1.00 93.00 157 LEU A CA 1
ATOM 1330 C C . LEU A 1 157 ? -13.875 4.580 13.346 1.00 93.00 157 LEU A C 1
ATOM 1332 O O . LEU A 1 157 ? -14.650 5.266 14.007 1.00 93.00 157 LEU A O 1
ATOM 1336 N N . LEU A 1 158 ? -14.296 3.677 12.459 1.00 90.44 158 LEU A N 1
ATOM 1337 C CA . LEU A 1 158 ? -15.682 3.610 12.001 1.00 90.44 158 LEU A CA 1
ATOM 1338 C C . LEU A 1 158 ? -16.435 2.359 12.440 1.00 90.44 158 LEU A C 1
ATOM 1340 O O . LEU A 1 158 ? -17.669 2.401 12.389 1.00 90.44 158 LEU A O 1
ATOM 1344 N N . GLN A 1 159 ? -15.724 1.288 12.816 1.00 87.81 159 GLN A N 1
ATOM 1345 C CA . GLN A 1 159 ? -16.255 -0.023 13.212 1.00 87.81 159 GLN A CA 1
ATOM 1346 C C . GLN A 1 159 ? -17.457 -0.431 12.323 1.00 87.81 159 GLN A C 1
ATOM 1348 O O . GLN A 1 159 ? -18.611 -0.315 12.724 1.00 87.81 159 GLN A O 1
ATOM 1353 N N . PRO A 1 160 ? -17.227 -0.813 11.050 1.00 84.12 160 PRO A N 1
ATOM 1354 C CA . PRO A 1 160 ? -18.294 -0.913 10.047 1.00 84.12 160 PRO A CA 1
ATOM 1355 C C . PRO A 1 160 ? -19.129 -2.201 10.121 1.00 84.12 160 PRO A C 1
ATOM 1357 O O . PRO A 1 160 ? -20.184 -2.282 9.486 1.00 84.12 160 PRO A O 1
ATOM 1360 N N . PHE A 1 161 ? -18.656 -3.214 10.851 1.00 83.50 161 PHE A N 1
ATOM 1361 C CA . PHE A 1 161 ? -19.210 -4.565 10.823 1.00 83.50 161 PHE A CA 1
ATOM 1362 C C . PHE A 1 161 ? -20.208 -4.814 11.958 1.00 83.50 161 PHE A C 1
ATOM 1364 O O . PHE A 1 161 ? -19.995 -4.416 13.100 1.00 83.50 161 PHE A O 1
ATOM 1371 N N . THR A 1 162 ? -21.277 -5.539 11.634 1.00 77.69 162 THR A N 1
ATOM 1372 C CA . THR A 1 162 ? -22.295 -6.017 12.587 1.00 77.69 162 THR A CA 1
ATOM 1373 C C . THR A 1 162 ? -22.226 -7.540 12.730 1.00 77.69 162 THR A C 1
ATOM 1375 O O . THR A 1 162 ? -21.433 -8.188 12.045 1.00 77.69 162 THR A O 1
ATOM 1378 N N . GLU A 1 163 ? -23.047 -8.147 13.594 1.00 64.44 163 GLU A N 1
ATOM 1379 C CA . GLU A 1 163 ? -23.021 -9.601 13.849 1.00 64.44 163 GLU A CA 1
ATOM 1380 C C . GLU A 1 163 ? -23.208 -10.462 12.585 1.00 64.44 163 GLU A C 1
ATOM 1382 O O . GLU A 1 163 ? -22.663 -11.561 12.508 1.00 64.44 163 GLU A O 1
ATOM 1387 N N . GLY A 1 164 ? -23.901 -9.936 11.568 1.00 62.06 164 GLY A N 1
ATOM 1388 C CA . GLY A 1 164 ? -24.061 -10.568 10.254 1.00 62.06 164 GLY A CA 1
ATOM 1389 C C . GLY A 1 164 ? -22.942 -10.274 9.244 1.00 62.06 164 GLY A C 1
ATOM 1390 O O . GLY A 1 164 ? -23.129 -10.544 8.063 1.00 62.06 164 GLY A O 1
ATOM 1391 N N . LEU A 1 165 ? -21.827 -9.656 9.660 1.00 61.03 165 LEU A N 1
ATOM 1392 C CA . LEU A 1 165 ? -20.673 -9.255 8.830 1.00 61.03 165 LEU A CA 1
ATOM 1393 C C . LEU A 1 165 ? -20.979 -8.358 7.618 1.00 61.03 165 LEU A C 1
ATOM 1395 O O . LEU A 1 165 ? -20.089 -8.073 6.813 1.00 61.03 165 LEU A O 1
ATOM 1399 N N . LYS A 1 166 ? -22.206 -7.844 7.505 1.00 60.78 166 LYS A N 1
ATOM 1400 C CA . LYS A 1 166 ? -22.563 -6.824 6.519 1.00 60.78 166 LYS A CA 1
ATOM 1401 C C . LYS A 1 166 ? -22.038 -5.467 6.989 1.00 60.78 166 LYS A C 1
ATOM 1403 O O . LYS A 1 166 ? -22.297 -5.068 8.130 1.00 60.78 166 LYS A O 1
ATOM 1408 N N . SER A 1 167 ? -21.307 -4.775 6.110 1.00 61.06 167 SER A N 1
ATOM 1409 C CA . SER A 1 167 ? -20.924 -3.375 6.317 1.00 61.06 167 SER A CA 1
ATOM 1410 C C . SER A 1 167 ? -22.189 -2.520 6.271 1.00 61.06 167 SER A C 1
ATOM 1412 O O . SER A 1 167 ? -22.818 -2.410 5.219 1.00 61.06 167 SER A O 1
ATOM 1414 N N . LYS A 1 168 ? -22.593 -1.945 7.408 1.00 64.56 168 LYS A N 1
ATOM 1415 C CA . LYS A 1 168 ? -23.729 -1.003 7.467 1.00 64.56 168 LYS A CA 1
ATOM 1416 C C . LYS A 1 168 ? -23.283 0.460 7.469 1.00 64.56 168 LYS A C 1
ATOM 1418 O O . LYS A 1 168 ? -24.118 1.357 7.426 1.00 64.56 168 LYS A O 1
ATOM 1423 N N . ASN A 1 169 ? -21.979 0.721 7.547 1.00 80.12 169 ASN A N 1
ATOM 1424 C CA . ASN A 1 169 ? -21.469 2.077 7.684 1.00 80.12 169 ASN A CA 1
ATOM 1425 C C . ASN A 1 169 ? -21.250 2.725 6.309 1.00 80.12 169 ASN A C 1
ATOM 1427 O O . ASN A 1 169 ? -20.283 2.417 5.614 1.00 80.12 169 ASN A O 1
ATOM 1431 N N . VAL A 1 170 ? -22.139 3.655 5.952 1.00 84.88 170 VAL A N 1
ATOM 1432 C CA . VAL A 1 170 ? -22.086 4.412 4.691 1.00 84.88 170 VAL A CA 1
ATOM 1433 C C . VAL A 1 170 ? -20.738 5.108 4.514 1.00 84.88 170 VAL A C 1
ATOM 1435 O O . VAL A 1 170 ? -20.140 5.009 3.448 1.00 84.88 170 VAL A O 1
ATOM 1438 N N . LEU A 1 171 ? -20.210 5.737 5.569 1.00 88.19 171 LEU A N 1
ATOM 1439 C CA . LEU A 1 171 ? -18.937 6.454 5.498 1.00 88.19 171 LEU A CA 1
ATOM 1440 C C . LEU A 1 171 ? -17.764 5.509 5.203 1.00 88.19 171 LEU A C 1
ATOM 1442 O O . LEU A 1 171 ? -16.894 5.847 4.409 1.00 88.19 171 LEU A O 1
ATOM 1446 N N . TYR A 1 172 ? -17.762 4.306 5.787 1.00 88.81 172 TYR A N 1
ATOM 1447 C CA . TYR A 1 172 ? -16.745 3.294 5.485 1.00 88.81 172 TYR A CA 1
ATOM 1448 C C . TYR A 1 172 ? -16.788 2.884 4.010 1.00 88.81 172 TYR A C 1
ATOM 1450 O O . TYR A 1 172 ? -15.745 2.826 3.360 1.00 88.81 172 TYR A O 1
ATOM 1458 N N . ASN A 1 173 ? -17.988 2.646 3.474 1.00 88.06 173 ASN A N 1
ATOM 1459 C CA . ASN A 1 173 ? -18.164 2.250 2.078 1.00 88.06 173 ASN A CA 1
ATOM 1460 C C . ASN A 1 173 ? -17.751 3.376 1.116 1.00 88.06 173 ASN A C 1
ATOM 1462 O O . ASN A 1 173 ? -17.075 3.104 0.131 1.00 88.06 173 ASN A O 1
ATOM 1466 N N . VAL A 1 174 ? -18.094 4.633 1.421 1.00 91.50 174 VAL A N 1
ATOM 1467 C CA . VAL A 1 174 ? -17.697 5.801 0.615 1.00 91.50 174 VAL A CA 1
ATOM 1468 C C . VAL A 1 174 ? -16.181 5.983 0.615 1.00 91.50 174 VAL A C 1
ATOM 1470 O O . VAL A 1 174 ? -15.592 6.127 -0.449 1.00 91.50 174 VAL A O 1
ATOM 1473 N N . LEU A 1 175 ? -15.526 5.931 1.778 1.00 91.88 175 LEU A N 1
ATOM 1474 C CA . LEU A 1 175 ? -14.068 6.083 1.866 1.00 91.88 175 LEU A CA 1
ATOM 1475 C C . LEU A 1 175 ? -13.329 4.934 1.167 1.00 91.88 175 LEU A C 1
ATOM 1477 O O . LEU A 1 175 ? -12.369 5.168 0.437 1.00 91.88 175 LEU A O 1
ATOM 1481 N N . THR A 1 176 ? -13.832 3.708 1.321 1.00 89.69 176 THR A N 1
ATOM 1482 C CA . THR A 1 176 ? -13.335 2.531 0.596 1.00 89.69 176 THR A CA 1
ATOM 1483 C C . THR A 1 176 ? -13.486 2.703 -0.918 1.00 89.69 176 THR A C 1
ATOM 1485 O O . THR A 1 176 ? -12.543 2.474 -1.670 1.00 89.69 176 THR A O 1
ATOM 1488 N N . PHE A 1 177 ? -14.649 3.166 -1.380 1.00 90.25 177 PHE A N 1
ATOM 1489 C CA . PHE A 1 177 ? -14.871 3.457 -2.793 1.00 90.25 177 PHE A CA 1
ATOM 1490 C C . PHE A 1 177 ? -13.919 4.543 -3.303 1.00 90.25 177 PHE A C 1
ATOM 1492 O O . PHE A 1 177 ? -13.322 4.366 -4.357 1.00 90.25 177 PHE A O 1
ATOM 1499 N N . ILE A 1 178 ? -13.728 5.631 -2.549 1.00 92.12 178 ILE A N 1
ATOM 1500 C CA . ILE A 1 178 ? -12.829 6.728 -2.928 1.00 92.12 178 ILE A CA 1
ATOM 1501 C C . ILE A 1 178 ? -11.396 6.223 -3.100 1.00 92.12 178 ILE A C 1
ATOM 1503 O O . ILE A 1 178 ? -10.778 6.541 -4.111 1.00 92.12 178 ILE A O 1
ATOM 1507 N N . VAL A 1 179 ? -10.859 5.431 -2.164 1.00 90.56 179 VAL A N 1
ATOM 1508 C CA . VAL A 1 179 ? -9.466 4.965 -2.279 1.00 90.56 179 VAL A CA 1
ATOM 1509 C C . VAL A 1 179 ? -9.273 4.032 -3.477 1.00 90.56 179 VAL A C 1
ATOM 1511 O O . VAL A 1 179 ? -8.279 4.160 -4.191 1.00 90.56 179 VAL A O 1
ATOM 1514 N N . TYR A 1 180 ? -10.246 3.162 -3.767 1.00 88.50 180 TYR A N 1
ATOM 1515 C CA . TYR A 1 180 ? -10.199 2.309 -4.956 1.00 88.50 180 TYR A CA 1
ATOM 1516 C C . TYR A 1 180 ? -10.400 3.100 -6.250 1.00 88.50 180 TYR A C 1
ATOM 1518 O O . TYR A 1 180 ? -9.690 2.865 -7.225 1.00 88.50 180 TYR A O 1
ATOM 1526 N N . TYR A 1 181 ? -11.312 4.073 -6.260 1.00 89.94 181 TYR A N 1
ATOM 1527 C CA . TYR A 1 181 ? -11.526 4.960 -7.400 1.00 89.94 181 TYR A CA 1
ATOM 1528 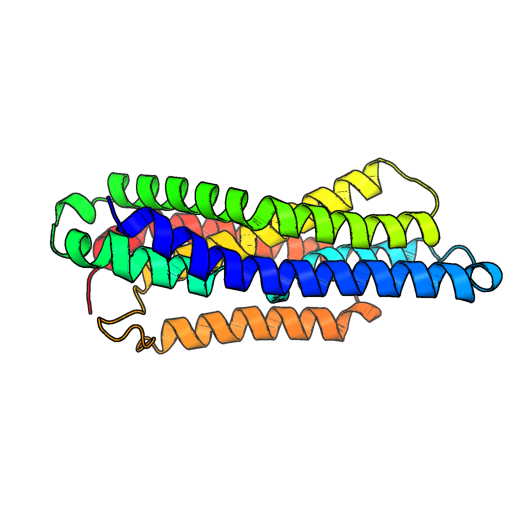C C . TYR A 1 181 ? -10.267 5.772 -7.710 1.00 89.94 181 TYR A C 1
ATOM 1530 O O . TYR A 1 181 ? -9.852 5.835 -8.862 1.00 89.94 181 TYR A O 1
ATOM 1538 N N . LEU A 1 182 ? -9.608 6.331 -6.692 1.00 88.81 182 LEU A N 1
ATOM 1539 C CA . LEU A 1 182 ? -8.329 7.016 -6.858 1.00 88.81 182 LEU A CA 1
ATOM 1540 C C . LEU A 1 182 ? -7.255 6.062 -7.386 1.00 88.81 182 LEU A C 1
ATOM 1542 O O . LEU A 1 182 ? -6.557 6.426 -8.324 1.00 88.81 182 LEU A O 1
ATOM 1546 N N . GLY A 1 183 ? -7.161 4.834 -6.865 1.00 86.69 183 GLY A N 1
ATOM 1547 C CA . GLY A 1 183 ? -6.253 3.809 -7.395 1.00 86.69 183 GLY A CA 1
ATOM 1548 C C . GLY A 1 183 ? -6.492 3.503 -8.879 1.00 86.69 183 GLY A C 1
ATOM 1549 O O . GLY A 1 183 ? -5.547 3.445 -9.662 1.00 86.69 183 GLY A O 1
ATOM 1550 N N . TYR A 1 184 ? -7.753 3.383 -9.295 1.00 86.50 184 TYR A N 1
ATOM 1551 C CA . TYR A 1 184 ? -8.121 3.186 -10.697 1.00 86.50 184 TYR A CA 1
ATOM 1552 C C . TYR A 1 184 ? -7.796 4.402 -11.574 1.00 86.50 184 TYR A C 1
ATOM 1554 O O . TYR A 1 184 ? -7.223 4.252 -12.651 1.00 86.50 184 TYR A O 1
ATOM 1562 N N . GLN A 1 185 ? -8.129 5.610 -11.116 1.00 87.31 185 GLN A N 1
ATOM 1563 C CA . GLN A 1 185 ? -7.809 6.839 -11.842 1.00 87.31 185 GLN A CA 1
ATOM 1564 C C . GLN A 1 185 ? -6.306 6.982 -12.008 1.00 87.31 185 GLN A C 1
ATOM 1566 O O . GLN A 1 185 ? -5.847 7.331 -13.091 1.00 87.31 185 GLN A O 1
ATOM 1571 N N . LEU A 1 186 ? -5.555 6.638 -10.963 1.00 84.12 186 LEU A N 1
ATOM 1572 C CA . LEU A 1 186 ? -4.118 6.567 -11.048 1.00 84.12 186 LEU A CA 1
ATOM 1573 C C . LEU A 1 186 ? -3.714 5.595 -12.174 1.00 84.12 186 LEU A C 1
ATOM 1575 O O . LEU A 1 186 ? -3.144 6.020 -13.171 1.00 84.12 186 LEU A O 1
ATOM 1579 N N . PHE A 1 187 ? -4.136 4.332 -12.124 1.00 83.12 187 PHE A N 1
ATOM 1580 C CA . PHE A 1 187 ? -3.850 3.364 -13.193 1.00 83.12 187 PHE A CA 1
ATOM 1581 C C . PHE A 1 187 ? -4.174 3.877 -14.615 1.00 83.12 187 PHE A C 1
ATOM 1583 O O . PHE A 1 187 ? -3.396 3.685 -15.551 1.00 83.12 187 PHE A O 1
ATOM 1590 N N . ARG A 1 188 ? -5.299 4.576 -14.787 1.00 85.50 188 ARG A N 1
ATOM 1591 C CA . ARG A 1 188 ? -5.732 5.122 -16.079 1.00 85.50 188 ARG A CA 1
ATOM 1592 C C . ARG A 1 188 ? -4.797 6.205 -16.629 1.00 85.50 188 ARG A C 1
ATOM 1594 O O . ARG A 1 188 ? -4.613 6.264 -17.838 1.00 85.50 188 ARG A O 1
ATOM 1601 N N . PHE A 1 189 ? -4.212 7.037 -15.770 1.00 83.19 189 PHE A N 1
ATOM 1602 C CA . PHE A 1 189 ? -3.305 8.123 -16.165 1.00 83.19 189 PHE A CA 1
ATOM 1603 C C . PHE A 1 189 ? -1.819 7.726 -16.088 1.00 83.19 189 PHE A C 1
ATOM 1605 O O . PHE A 1 189 ? -0.944 8.588 -16.128 1.00 83.19 189 PHE A O 1
ATOM 1612 N N . THR A 1 190 ? -1.517 6.421 -16.021 1.00 80.75 190 THR A N 1
ATOM 1613 C CA . THR A 1 190 ? -0.147 5.860 -16.060 1.00 80.75 190 THR A CA 1
ATOM 1614 C C . THR A 1 190 ? 0.708 6.441 -17.186 1.00 80.75 190 THR A C 1
ATOM 1616 O O . THR A 1 190 ? 1.898 6.680 -16.984 1.00 80.75 190 THR A O 1
ATOM 1619 N N . THR A 1 191 ? 0.126 6.682 -18.363 1.00 77.75 191 THR A N 1
ATOM 1620 C CA . THR A 1 191 ? 0.852 7.168 -19.543 1.00 77.75 191 THR A CA 1
ATOM 1621 C C . THR A 1 191 ? 1.282 8.627 -19.436 1.00 77.75 191 THR A C 1
ATOM 1623 O O . THR A 1 191 ? 2.350 8.976 -19.937 1.00 77.75 191 THR A O 1
ATOM 1626 N N . ASP A 1 192 ? 0.502 9.452 -18.742 1.00 83.38 192 ASP A N 1
ATOM 1627 C CA . ASP A 1 192 ? 0.731 10.899 -18.617 1.00 83.38 192 ASP A CA 1
ATOM 1628 C C . ASP A 1 192 ? 1.516 11.248 -17.338 1.00 83.38 192 ASP A C 1
ATOM 1630 O O . ASP A 1 192 ? 1.781 12.413 -17.031 1.00 83.38 192 ASP A O 1
ATOM 1634 N N . MET A 1 193 ? 1.888 10.225 -16.565 1.00 79.94 193 MET A N 1
ATOM 1635 C CA . MET A 1 193 ? 2.532 10.361 -15.269 1.00 79.94 193 MET A CA 1
ATOM 1636 C C . MET A 1 193 ? 3.989 10.819 -15.408 1.00 79.94 193 MET A C 1
ATOM 1638 O O . MET A 1 193 ? 4.798 10.193 -16.091 1.00 79.94 193 MET A O 1
ATOM 1642 N N . THR A 1 194 ? 4.354 11.877 -14.686 1.00 89.94 194 THR A N 1
ATOM 1643 C CA . THR A 1 194 ? 5.734 12.379 -14.598 1.00 89.94 194 THR A CA 1
ATOM 1644 C C . THR A 1 194 ? 6.315 12.143 -13.204 1.00 89.94 194 THR A C 1
ATOM 1646 O O . THR A 1 194 ? 5.576 11.971 -12.232 1.00 89.94 194 THR A O 1
ATOM 1649 N N . MET A 1 195 ? 7.648 12.163 -13.075 1.00 89.56 195 MET A N 1
ATOM 1650 C CA . MET A 1 195 ? 8.320 11.991 -11.776 1.00 89.56 195 MET A CA 1
ATOM 1651 C C . MET A 1 195 ? 7.839 12.981 -10.696 1.00 89.56 195 MET A C 1
ATOM 1653 O O . MET A 1 195 ? 7.565 12.532 -9.584 1.00 89.56 195 MET A O 1
ATOM 1657 N N . PRO A 1 196 ? 7.652 14.290 -10.974 1.00 92.19 196 PRO A N 1
ATOM 1658 C CA . PRO A 1 196 ? 7.107 15.217 -9.981 1.00 92.19 196 PRO A CA 1
ATOM 1659 C C . PRO A 1 196 ? 5.709 14.824 -9.487 1.00 92.19 196 PRO A C 1
ATOM 1661 O O . PRO A 1 196 ? 5.456 14.844 -8.284 1.00 92.19 196 PRO A O 1
ATOM 1664 N N . ILE A 1 197 ? 4.814 14.411 -10.393 1.00 90.94 197 ILE A N 1
ATOM 1665 C CA . ILE A 1 197 ? 3.463 13.956 -10.028 1.00 90.94 197 ILE A CA 1
ATOM 1666 C C . ILE A 1 197 ? 3.550 12.691 -9.168 1.00 90.94 197 ILE A C 1
ATOM 1668 O O . ILE A 1 197 ? 2.874 12.586 -8.146 1.00 90.94 197 ILE A O 1
ATOM 1672 N N . PHE A 1 198 ? 4.420 11.750 -9.537 1.00 91.62 198 PHE A N 1
ATOM 1673 C CA . PHE A 1 198 ? 4.653 10.538 -8.759 1.00 91.62 198 PHE A CA 1
ATOM 1674 C C . PHE A 1 198 ? 5.130 10.845 -7.331 1.00 91.62 198 PHE A C 1
ATOM 1676 O O . PHE A 1 198 ? 4.582 10.297 -6.375 1.00 91.62 198 PHE A O 1
ATOM 1683 N N . LEU A 1 199 ? 6.068 11.781 -7.160 1.00 93.06 199 LEU A N 1
ATOM 1684 C CA . LEU A 1 199 ? 6.524 12.218 -5.836 1.00 93.06 199 LEU A CA 1
ATOM 1685 C C . LEU A 1 199 ? 5.395 12.846 -5.007 1.00 93.06 199 LEU A C 1
ATOM 1687 O O . LEU A 1 199 ? 5.286 12.551 -3.817 1.00 93.06 199 LEU A O 1
ATOM 1691 N N . ILE A 1 200 ? 4.523 13.651 -5.623 1.00 93.94 200 ILE A N 1
ATOM 1692 C CA . ILE A 1 200 ? 3.339 14.212 -4.950 1.00 93.94 200 ILE A CA 1
ATOM 1693 C C . ILE A 1 200 ? 2.426 13.089 -4.441 1.00 93.94 200 ILE A C 1
ATOM 1695 O O . ILE A 1 200 ? 1.963 13.151 -3.301 1.00 93.94 200 ILE A O 1
ATOM 1699 N N . VAL A 1 201 ? 2.202 12.040 -5.240 1.00 92.88 201 VAL A N 1
ATOM 1700 C CA . VAL A 1 201 ? 1.406 10.873 -4.821 1.00 92.88 201 VAL A CA 1
ATOM 1701 C C . VAL A 1 201 ? 2.064 10.149 -3.644 1.00 92.88 201 VAL A C 1
ATOM 1703 O O . VAL A 1 201 ? 1.380 9.861 -2.661 1.00 92.88 201 VAL A O 1
ATOM 1706 N N . LEU A 1 202 ? 3.379 9.904 -3.691 1.00 94.75 202 LEU A N 1
ATOM 1707 C CA . LEU A 1 202 ? 4.102 9.262 -2.585 1.00 94.75 202 LEU A CA 1
ATOM 1708 C C . LEU A 1 202 ? 3.992 10.067 -1.285 1.00 94.75 202 LEU A C 1
ATOM 1710 O O . LEU A 1 202 ? 3.661 9.509 -0.237 1.00 94.75 202 LEU A O 1
ATOM 1714 N N . VAL A 1 203 ? 4.220 11.381 -1.355 1.00 96.25 203 VAL A N 1
ATOM 1715 C CA . VAL A 1 203 ? 4.080 12.280 -0.203 1.00 96.25 203 VAL A CA 1
ATOM 1716 C C . VAL A 1 203 ? 2.643 12.263 0.314 1.00 96.25 203 VAL A C 1
ATOM 1718 O O . VAL A 1 203 ? 2.431 12.117 1.516 1.00 96.25 203 VAL A O 1
ATOM 1721 N N . GLY A 1 204 ? 1.649 12.329 -0.575 1.00 95.56 204 GLY A N 1
ATOM 1722 C CA . GLY A 1 204 ? 0.234 12.242 -0.215 1.00 95.56 204 GLY A CA 1
ATOM 1723 C C . GLY A 1 204 ? -0.113 10.948 0.526 1.00 95.56 204 GLY A C 1
ATOM 1724 O O . GLY A 1 204 ? -0.789 10.991 1.554 1.00 95.56 204 GLY A O 1
ATOM 1725 N N . MET A 1 205 ? 0.399 9.801 0.072 1.00 95.19 205 MET A N 1
ATOM 1726 C CA . MET A 1 205 ? 0.200 8.516 0.750 1.00 95.19 205 MET A CA 1
ATOM 1727 C C . MET A 1 205 ? 0.820 8.504 2.149 1.00 95.19 205 MET A C 1
ATOM 1729 O O . MET A 1 205 ? 0.161 8.092 3.104 1.00 95.19 205 MET A O 1
ATOM 1733 N N . ILE A 1 206 ? 2.052 8.996 2.296 1.00 97.00 206 ILE A N 1
ATOM 1734 C CA . ILE A 1 206 ? 2.727 9.093 3.600 1.00 97.00 206 ILE A CA 1
ATOM 1735 C C . ILE A 1 206 ? 1.950 10.023 4.543 1.00 97.00 206 ILE A C 1
ATOM 1737 O O . ILE A 1 206 ? 1.730 9.677 5.707 1.00 97.00 206 ILE A O 1
ATOM 1741 N N . LEU A 1 207 ? 1.473 11.166 4.043 1.00 97.62 207 LEU A N 1
ATOM 1742 C CA . LEU A 1 207 ? 0.656 12.105 4.812 1.00 97.62 207 LEU A CA 1
ATOM 1743 C C . LEU A 1 207 ? -0.655 11.467 5.278 1.00 97.62 207 LEU A C 1
ATOM 1745 O O . LEU A 1 207 ? -0.993 11.579 6.454 1.00 97.62 207 LEU A O 1
ATOM 1749 N N . ILE A 1 208 ? -1.364 10.749 4.402 1.00 96.06 208 ILE A N 1
ATOM 1750 C CA . ILE A 1 208 ? -2.583 10.012 4.770 1.00 96.06 208 ILE A CA 1
ATOM 1751 C C . ILE A 1 208 ? -2.287 8.988 5.872 1.00 96.06 208 ILE A C 1
ATOM 1753 O O . ILE A 1 208 ? -3.090 8.843 6.796 1.00 96.06 208 ILE A O 1
ATOM 1757 N N . LEU A 1 209 ? -1.137 8.305 5.829 1.00 96.75 209 LEU A N 1
ATOM 1758 C CA . LEU A 1 209 ? -0.763 7.356 6.879 1.00 96.75 209 LEU A CA 1
ATOM 1759 C C . LEU A 1 209 ? -0.491 8.036 8.221 1.00 96.75 209 LEU A C 1
ATOM 1761 O O . LEU A 1 209 ? -0.936 7.529 9.254 1.00 96.75 209 LEU A O 1
ATOM 1765 N N . GLY A 1 210 ? 0.192 9.182 8.204 1.00 97.50 210 GLY A N 1
ATOM 1766 C CA . GLY A 1 210 ? 0.442 9.990 9.397 1.00 97.50 210 GLY A CA 1
ATOM 1767 C C . GLY A 1 210 ? -0.850 10.545 9.998 1.00 97.50 210 GLY A C 1
ATOM 1768 O O . GLY A 1 210 ? -1.129 10.337 11.179 1.00 97.50 210 GLY A O 1
ATOM 1769 N N . VAL A 1 211 ? -1.687 11.184 9.176 1.00 97.62 211 VAL A N 1
ATOM 1770 C CA . VAL A 1 211 ? -2.987 11.732 9.597 1.00 97.62 211 VAL A CA 1
ATOM 1771 C C . VAL A 1 211 ? -3.911 10.625 10.099 1.00 97.62 211 VAL A C 1
ATOM 1773 O O . VAL A 1 211 ? -4.553 10.788 11.133 1.00 97.62 211 VAL A O 1
ATOM 1776 N N . GLY A 1 212 ? -3.953 9.478 9.421 1.00 97.00 212 GLY A N 1
ATOM 1777 C CA . GLY A 1 212 ? -4.753 8.331 9.838 1.00 97.00 212 GLY A CA 1
ATOM 1778 C C . GLY A 1 212 ? -4.314 7.759 11.189 1.00 97.00 212 GLY A C 1
ATOM 1779 O O . GLY A 1 212 ? -5.163 7.473 12.035 1.00 97.00 212 GLY A O 1
ATOM 1780 N N . TYR A 1 213 ? -3.003 7.675 11.440 1.00 97.12 213 TYR A N 1
ATOM 1781 C CA . TYR A 1 213 ? -2.478 7.275 12.747 1.00 97.12 213 TYR A CA 1
ATOM 1782 C C . TYR A 1 213 ? -2.914 8.246 13.851 1.00 97.12 213 TYR A C 1
ATOM 1784 O O . TYR A 1 213 ? -3.431 7.816 14.883 1.00 97.12 213 TYR A O 1
ATOM 1792 N N . LEU A 1 214 ? -2.764 9.556 13.619 1.00 97.19 214 LEU A N 1
ATOM 1793 C CA . LEU A 1 214 ? -3.207 10.591 14.559 1.00 97.19 214 LEU A CA 1
ATOM 1794 C C . LEU A 1 214 ? -4.721 10.523 14.798 1.00 97.19 214 LEU A C 1
ATOM 1796 O O . LEU A 1 214 ? -5.175 10.599 15.939 1.00 97.19 214 LEU A O 1
ATOM 1800 N N . ALA A 1 215 ? -5.511 10.312 13.746 1.00 96.81 215 ALA A N 1
ATOM 1801 C CA . ALA A 1 215 ? -6.952 10.143 13.865 1.00 96.81 215 ALA A CA 1
ATOM 1802 C C . ALA A 1 215 ? -7.293 8.947 14.764 1.00 96.81 215 ALA A C 1
ATOM 1804 O O . ALA A 1 215 ? -8.101 9.091 15.681 1.00 96.81 215 ALA A O 1
ATOM 1805 N N . VAL A 1 216 ? -6.653 7.788 14.569 1.00 96.44 216 VAL A N 1
ATOM 1806 C CA . VAL A 1 216 ? -6.850 6.624 15.450 1.00 96.44 216 VAL A CA 1
ATOM 1807 C C . VAL A 1 216 ? -6.435 6.951 16.884 1.00 96.44 216 VAL A C 1
ATOM 1809 O O . VAL A 1 216 ? -7.189 6.668 17.812 1.00 96.44 216 VAL A O 1
ATOM 1812 N N . TYR A 1 217 ? -5.289 7.605 17.074 1.00 95.56 217 TYR A N 1
ATOM 1813 C CA . TYR A 1 217 ? -4.781 7.986 18.391 1.00 95.56 217 TYR A CA 1
ATOM 1814 C C . TYR A 1 217 ? -5.790 8.825 19.198 1.00 95.56 217 TYR A C 1
ATOM 1816 O O . TYR A 1 217 ? -6.029 8.557 20.380 1.00 95.56 217 TYR A O 1
ATOM 1824 N N . TYR A 1 218 ? -6.418 9.824 18.572 1.00 94.31 218 TYR A N 1
ATOM 1825 C CA . TYR A 1 218 ? -7.331 10.738 19.265 1.00 94.31 218 TYR A CA 1
ATOM 1826 C C . TYR A 1 218 ? -8.793 10.277 19.279 1.00 94.31 218 TYR A C 1
ATOM 1828 O O . TYR A 1 218 ? -9.485 10.494 20.277 1.00 94.31 218 TYR A O 1
ATOM 1836 N N . LEU A 1 219 ? -9.276 9.661 18.198 1.00 94.50 219 LEU A N 1
ATOM 1837 C CA . LEU A 1 219 ? -10.706 9.422 17.980 1.00 94.50 219 LEU A CA 1
ATOM 1838 C C . LEU A 1 219 ? -11.135 7.986 18.291 1.00 94.50 219 LEU A C 1
ATOM 1840 O O . LEU A 1 219 ? -12.239 7.794 18.805 1.00 94.50 219 LEU A O 1
ATOM 1844 N N . ALA A 1 220 ? -10.275 6.989 18.053 1.00 91.69 220 ALA A N 1
ATOM 1845 C CA . ALA A 1 220 ? -10.651 5.584 18.224 1.00 91.69 220 ALA A CA 1
ATOM 1846 C C . ALA A 1 220 ? -11.131 5.222 19.643 1.00 91.69 220 ALA A C 1
ATOM 1848 O O . ALA A 1 220 ? -12.101 4.472 19.733 1.00 91.69 220 ALA A O 1
ATOM 1849 N N . PRO A 1 221 ? -10.598 5.783 20.752 1.00 90.06 221 PRO A N 1
ATOM 1850 C CA . PRO A 1 221 ? -11.138 5.505 22.090 1.00 90.06 221 PRO A CA 1
ATOM 1851 C C . PRO A 1 221 ? -12.627 5.855 22.250 1.00 90.06 221 PRO A C 1
ATOM 1853 O O . PRO A 1 221 ? -13.334 5.257 23.058 1.00 90.06 221 PRO A O 1
ATOM 1856 N N . LYS A 1 222 ? -13.127 6.822 21.467 1.00 88.06 222 LYS A N 1
ATOM 1857 C CA . LYS A 1 222 ? -14.532 7.255 21.491 1.00 88.06 222 LYS A CA 1
ATOM 1858 C C . LYS A 1 222 ? -15.388 6.524 20.456 1.00 88.06 222 LYS A C 1
ATOM 1860 O O . LYS A 1 222 ? -16.583 6.326 20.680 1.00 88.06 222 LYS A O 1
ATOM 1865 N N . THR A 1 223 ? -14.806 6.155 19.315 1.00 88.25 223 THR A N 1
ATOM 1866 C CA . THR A 1 223 ? -15.556 5.637 18.162 1.00 88.25 223 THR A CA 1
ATOM 1867 C C . THR A 1 223 ? -15.479 4.119 17.991 1.00 88.25 223 THR A C 1
ATOM 1869 O O . THR A 1 223 ? -16.387 3.544 17.389 1.00 88.25 223 THR A O 1
ATOM 1872 N N . PHE A 1 224 ? -14.470 3.452 18.559 1.00 86.81 224 PHE A N 1
ATOM 1873 C CA . PHE A 1 224 ? -14.273 2.004 18.466 1.00 86.81 224 PHE A CA 1
ATOM 1874 C C . PHE A 1 224 ? -15.182 1.247 19.445 1.00 86.81 224 PHE A C 1
ATOM 1876 O O . PHE A 1 224 ? -14.783 0.814 20.526 1.00 86.81 224 PHE A O 1
ATOM 1883 N N . ARG A 1 225 ? -16.457 1.125 19.082 1.00 82.56 225 ARG A N 1
ATOM 1884 C CA . ARG A 1 225 ? -17.505 0.449 19.860 1.00 82.56 225 ARG A CA 1
ATOM 1885 C C . ARG A 1 225 ? -18.467 -0.265 18.924 1.00 82.56 225 ARG A C 1
ATOM 1887 O O . ARG A 1 225 ? -18.598 0.161 17.783 1.00 82.56 225 ARG A O 1
ATOM 1894 N N . LEU A 1 226 ? -19.137 -1.306 19.419 1.00 80.75 226 LEU A N 1
ATOM 1895 C CA . LEU A 1 226 ? -20.200 -1.984 18.673 1.00 80.75 226 LEU A CA 1
ATOM 1896 C C . LEU A 1 226 ? -21.335 -1.005 18.342 1.00 80.75 226 LEU A C 1
ATOM 1898 O O . LEU A 1 226 ? -21.700 -0.177 19.182 1.00 80.75 226 LEU A O 1
ATOM 1902 N N . LYS A 1 227 ? -21.862 -1.126 17.123 1.00 73.81 227 LYS A N 1
ATOM 1903 C CA . LYS A 1 227 ? -23.043 -0.413 16.627 1.00 73.81 227 LYS A CA 1
ATOM 1904 C C . LYS A 1 227 ? -24.252 -1.328 16.525 1.00 73.81 227 LYS A C 1
ATOM 1906 O O . LYS A 1 227 ? -24.058 -2.517 16.180 1.00 73.81 227 LYS A O 1
#